Protein AF-A0A0R3N1S3-F1 (afdb_monomer)

Structure (mmCIF, N/CA/C/O backbone):
data_AF-A0A0R3N1S3-F1
#
_entry.id   AF-A0A0R3N1S3-F1
#
loop_
_atom_site.group_PDB
_atom_site.id
_atom_site.type_symbol
_atom_site.label_atom_id
_atom_site.label_alt_id
_atom_site.label_comp_id
_atom_site.label_asym_id
_atom_site.label_entity_id
_atom_site.label_seq_id
_atom_site.pdbx_PDB_ins_code
_atom_site.Cartn_x
_atom_site.Cartn_y
_atom_site.Cartn_z
_atom_site.occupancy
_atom_site.B_iso_or_equiv
_atom_site.auth_seq_id
_atom_site.auth_comp_id
_atom_site.auth_asym_id
_atom_site.auth_atom_id
_atom_site.pdbx_PDB_model_num
ATOM 1 N N . MET A 1 1 ? -26.480 28.825 21.831 1.00 34.62 1 MET A N 1
ATOM 2 C CA . MET A 1 1 ? -26.946 27.493 21.386 1.00 34.62 1 MET A CA 1
ATOM 3 C C . MET A 1 1 ? -25.732 26.609 21.147 1.00 34.62 1 MET A C 1
ATOM 5 O O . MET A 1 1 ? -24.982 26.859 20.214 1.00 34.62 1 MET A O 1
ATOM 9 N N . ARG A 1 2 ? -25.480 25.655 22.053 1.00 36.28 2 ARG A N 1
ATOM 10 C CA . ARG A 1 2 ? -24.419 24.646 21.921 1.00 36.28 2 ARG A CA 1
ATOM 11 C C . ARG A 1 2 ? -24.893 23.593 20.923 1.00 36.28 2 ARG A C 1
ATOM 13 O O . ARG A 1 2 ? -25.897 22.937 21.180 1.00 36.28 2 ARG A O 1
ATOM 20 N N . TRP A 1 3 ? -24.193 23.452 19.804 1.00 34.56 3 TRP A N 1
ATOM 21 C CA . TRP A 1 3 ? -24.446 22.382 18.847 1.00 34.56 3 TRP A CA 1
ATOM 22 C C . TRP A 1 3 ? -24.055 21.038 19.469 1.00 34.56 3 TRP A C 1
ATOM 24 O O . TRP A 1 3 ? -22.882 20.744 19.692 1.00 34.56 3 TRP A O 1
ATOM 34 N N . LEU A 1 4 ? -25.073 20.245 19.793 1.00 45.31 4 LEU A N 1
ATOM 35 C CA . LEU A 1 4 ? -24.976 18.821 20.071 1.00 45.31 4 LEU A CA 1
ATOM 36 C C . LEU A 1 4 ? -24.733 18.082 18.752 1.00 45.31 4 LEU A C 1
ATOM 38 O O . LEU A 1 4 ? -25.682 17.785 18.042 1.00 45.31 4 LEU A O 1
ATOM 42 N N . THR A 1 5 ? -23.480 17.745 18.460 1.00 38.28 5 THR A N 1
ATOM 43 C CA . THR A 1 5 ? -23.128 16.588 17.619 1.00 38.28 5 THR A CA 1
ATOM 44 C C . THR A 1 5 ? -21.726 16.126 17.997 1.00 38.28 5 THR A C 1
ATOM 46 O O . THR A 1 5 ? -20.759 16.307 17.264 1.00 38.28 5 THR A O 1
ATOM 49 N N . SER A 1 6 ? -21.615 15.496 19.168 1.00 44.16 6 SER A N 1
ATOM 50 C CA . SER A 1 6 ? -20.642 14.414 19.323 1.00 44.16 6 SER A CA 1
ATOM 51 C C . SER A 1 6 ? -21.151 13.266 18.450 1.00 44.16 6 SER A C 1
ATOM 53 O O . SER A 1 6 ? -21.938 12.427 18.889 1.00 44.16 6 SER A O 1
ATOM 55 N N . LEU A 1 7 ? -20.819 13.313 17.157 1.00 52.41 7 LEU A N 1
ATOM 56 C CA . LEU A 1 7 ? -20.964 12.163 16.274 1.00 52.41 7 LEU A CA 1
ATOM 57 C C . LEU A 1 7 ? -20.138 11.048 16.912 1.00 52.41 7 LEU A C 1
ATOM 59 O O . LEU A 1 7 ? -18.943 11.227 17.150 1.00 52.41 7 LEU A O 1
ATOM 63 N N . ARG A 1 8 ? -20.776 9.923 17.251 1.00 59.50 8 ARG A N 1
ATOM 64 C CA . ARG A 1 8 ? -20.061 8.752 17.764 1.00 59.50 8 ARG A CA 1
ATOM 65 C C . ARG A 1 8 ? -18.942 8.422 16.774 1.00 59.50 8 ARG A C 1
ATOM 67 O O . ARG A 1 8 ? -19.231 8.048 15.641 1.00 59.50 8 ARG A O 1
ATOM 74 N N . ARG A 1 9 ? -17.683 8.584 17.198 1.00 75.81 9 ARG A N 1
ATOM 75 C CA . ARG A 1 9 ? -16.515 8.122 16.437 1.00 75.81 9 ARG A CA 1
ATOM 76 C C . ARG A 1 9 ? -16.730 6.654 16.075 1.00 75.81 9 ARG A C 1
ATOM 78 O O . ARG A 1 9 ? -17.187 5.881 16.925 1.00 75.81 9 ARG A O 1
ATOM 85 N N . THR A 1 10 ? -16.417 6.278 14.835 1.00 87.50 10 THR A N 1
ATOM 86 C CA . THR A 1 10 ? -16.509 4.876 14.409 1.00 87.50 10 THR A CA 1
ATOM 87 C C . THR A 1 10 ? -15.586 3.998 15.249 1.00 87.50 10 THR A C 1
ATOM 89 O O . THR A 1 10 ? -14.714 4.485 15.982 1.00 87.50 10 THR A O 1
ATOM 92 N N . ARG A 1 11 ? -15.797 2.679 15.195 1.00 90.12 11 ARG A N 1
ATOM 93 C CA . ARG A 1 11 ? -14.910 1.732 15.875 1.00 90.12 11 ARG A CA 1
ATOM 94 C C . ARG A 1 11 ? -13.481 1.908 15.368 1.00 90.12 11 ARG A C 1
ATOM 96 O O . ARG A 1 11 ? -12.602 2.147 16.195 1.00 90.12 11 ARG A O 1
ATOM 103 N N . LEU A 1 12 ? -13.291 1.935 14.046 1.00 94.38 12 LEU A N 1
ATOM 104 C CA . LEU A 1 12 ? -11.982 2.164 13.440 1.00 94.38 12 LEU A CA 1
ATOM 105 C C . LEU A 1 12 ? -11.347 3.482 13.904 1.00 94.38 12 LEU A C 1
ATOM 107 O O . LEU A 1 12 ? -10.198 3.482 14.333 1.00 94.38 12 LEU A O 1
ATOM 111 N N . ALA A 1 13 ? -12.105 4.585 13.935 1.00 93.19 13 ALA A N 1
ATOM 112 C CA . ALA A 1 13 ? -11.579 5.877 14.378 1.00 93.19 13 ALA A CA 1
ATOM 113 C C . ALA A 1 13 ? -11.016 5.842 15.804 1.00 93.19 13 ALA A C 1
ATOM 115 O O . ALA A 1 13 ? -10.044 6.537 16.074 1.00 93.19 13 ALA A O 1
ATOM 116 N N . ARG A 1 14 ? -11.613 5.064 16.716 1.00 93.06 14 ARG A N 1
ATOM 117 C CA . ARG A 1 14 ? -11.097 4.895 18.085 1.00 93.06 14 ARG A CA 1
ATOM 118 C C . ARG A 1 14 ? -9.877 3.983 18.140 1.00 93.06 14 ARG A C 1
ATOM 120 O O . ARG A 1 14 ? -8.986 4.223 18.939 1.00 93.06 14 ARG A O 1
ATOM 127 N N . ARG A 1 15 ? -9.817 2.946 17.302 1.00 93.44 15 ARG A N 1
ATOM 128 C CA . ARG A 1 15 ? -8.643 2.059 17.237 1.00 93.44 15 ARG A CA 1
ATOM 129 C C . ARG A 1 15 ? -7.424 2.779 16.674 1.00 93.44 15 ARG A C 1
ATOM 131 O O . ARG A 1 15 ? -6.319 2.547 17.154 1.00 93.44 15 ARG A O 1
ATOM 138 N N . LEU A 1 16 ? -7.640 3.714 15.750 1.00 95.31 16 LEU A N 1
ATOM 139 C CA . LEU A 1 16 ? -6.578 4.571 15.236 1.00 95.31 16 LEU A CA 1
ATOM 140 C C . LEU A 1 16 ? -5.951 5.495 16.292 1.00 95.31 16 LEU A C 1
ATOM 142 O O . LEU A 1 16 ? -4.811 5.896 16.102 1.00 95.31 16 LEU A O 1
ATOM 146 N N . ASP A 1 17 ? -6.613 5.768 17.425 1.00 93.19 17 ASP A N 1
ATOM 147 C CA . ASP A 1 17 ? -5.999 6.545 18.519 1.00 93.19 17 ASP A CA 1
ATOM 148 C C . ASP A 1 17 ? -4.785 5.830 19.142 1.00 93.19 17 ASP A C 1
ATOM 150 O O . ASP A 1 17 ? -3.885 6.483 19.664 1.00 93.19 17 ASP A O 1
ATOM 154 N N . SER A 1 18 ? -4.765 4.494 19.102 1.00 94.19 18 SER A N 1
ATOM 155 C CA . SER A 1 18 ? -3.686 3.657 19.643 1.00 94.19 18 SER A CA 1
ATOM 156 C C . SER A 1 18 ? -2.909 2.905 18.561 1.00 94.19 18 SER A C 1
ATOM 158 O O . SER A 1 18 ? -2.124 2.017 18.887 1.00 94.19 18 SER A O 1
ATOM 160 N N . TYR A 1 19 ? -3.171 3.186 17.285 1.00 97.38 19 TYR A N 1
ATOM 161 C CA . TYR A 1 19 ? -2.534 2.474 16.183 1.00 97.38 19 TYR A CA 1
ATOM 162 C C . TYR A 1 19 ? -1.075 2.922 16.052 1.00 97.38 19 TYR A C 1
ATOM 164 O O . TYR A 1 19 ? -0.811 4.128 16.089 1.00 97.38 19 TYR A O 1
ATOM 172 N N . PRO A 1 20 ? -0.108 1.996 15.932 1.00 97.44 20 PRO A N 1
ATOM 173 C CA . PRO A 1 20 ? 1.294 2.371 15.908 1.00 97.44 20 PRO A CA 1
ATOM 174 C C . PRO A 1 20 ? 1.632 3.037 14.566 1.00 97.44 20 PRO A C 1
ATOM 176 O O . PRO A 1 20 ? 1.349 2.465 13.505 1.00 97.44 20 PRO A O 1
ATOM 179 N N . PRO A 1 21 ? 2.267 4.219 14.575 1.00 97.31 21 PRO A N 1
ATOM 180 C CA . PRO A 1 21 ? 2.629 4.895 13.341 1.00 97.31 21 PRO A CA 1
ATOM 181 C C . PRO A 1 21 ? 3.690 4.110 12.561 1.00 97.31 21 PRO A C 1
ATOM 183 O O . PRO A 1 21 ? 4.579 3.492 13.149 1.00 97.31 21 PRO A O 1
ATOM 186 N N . TYR A 1 22 ? 3.606 4.144 11.234 1.00 96.69 22 TYR A N 1
ATOM 187 C CA . TYR A 1 22 ? 4.670 3.706 10.339 1.00 96.69 22 TYR A CA 1
ATOM 188 C C . TYR A 1 22 ? 5.649 4.867 10.147 1.00 96.69 22 TYR A C 1
ATOM 190 O O . TYR A 1 22 ? 5.328 5.845 9.472 1.00 96.69 22 TYR A O 1
ATOM 198 N N . ARG A 1 23 ? 6.844 4.763 10.735 1.00 94.69 23 ARG A N 1
ATOM 199 C CA . ARG A 1 23 ? 7.846 5.838 10.757 1.00 94.69 23 ARG A CA 1
ATOM 200 C C . ARG A 1 23 ? 9.019 5.500 9.849 1.00 94.69 23 ARG A C 1
ATOM 202 O O . ARG A 1 23 ? 10.025 4.967 10.307 1.00 94.69 23 ARG A O 1
ATOM 209 N N . ALA A 1 24 ? 8.882 5.814 8.562 1.00 93.44 24 ALA A N 1
ATOM 210 C CA . ALA A 1 24 ? 10.019 5.744 7.650 1.00 93.44 24 ALA A CA 1
ATOM 211 C C . ALA A 1 24 ? 11.148 6.672 8.151 1.00 93.44 24 ALA A C 1
AT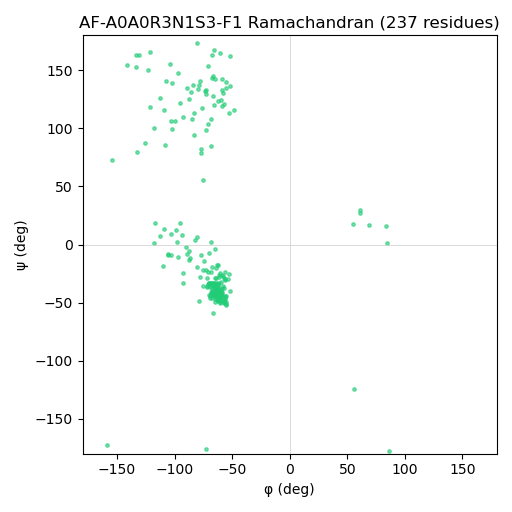OM 213 O O . ALA A 1 24 ? 10.845 7.758 8.654 1.00 93.44 24 ALA A O 1
ATOM 214 N N . PRO A 1 25 ? 12.429 6.283 8.024 1.00 94.94 25 PRO A N 1
ATOM 215 C CA . PRO A 1 25 ? 13.548 7.085 8.518 1.00 94.94 25 PRO A CA 1
ATOM 216 C C . PRO A 1 25 ? 13.644 8.461 7.845 1.00 94.94 25 PRO A C 1
ATOM 218 O O . PRO A 1 25 ? 14.106 9.410 8.476 1.00 94.94 25 PRO A O 1
ATOM 221 N N . PHE A 1 26 ? 13.174 8.583 6.600 1.00 93.69 26 PHE A N 1
ATOM 222 C CA . PHE A 1 26 ? 13.148 9.833 5.846 1.00 93.69 26 PHE A CA 1
ATOM 223 C C . PHE A 1 26 ? 11.723 10.121 5.337 1.00 93.69 26 PHE A C 1
ATOM 225 O O . PHE A 1 26 ? 11.382 9.714 4.227 1.00 93.69 26 PHE A O 1
ATOM 232 N N . PRO A 1 27 ? 10.869 10.791 6.137 1.00 86.94 27 PRO A N 1
ATOM 233 C CA . PRO A 1 27 ? 9.469 11.072 5.795 1.00 86.94 27 PRO A CA 1
ATOM 234 C C . PRO A 1 27 ? 9.284 12.308 4.895 1.00 86.94 27 PRO A C 1
ATOM 236 O O . PRO A 1 27 ? 8.152 12.720 4.643 1.00 86.94 27 PRO A O 1
ATOM 239 N N . ASP A 1 28 ? 10.380 12.933 4.459 1.00 80.25 28 ASP A N 1
ATOM 240 C CA . ASP A 1 28 ? 10.350 14.115 3.603 1.00 80.25 28 ASP A CA 1
ATOM 241 C C . ASP A 1 28 ? 9.775 13.805 2.212 1.00 80.25 28 ASP A C 1
ATOM 243 O O . ASP A 1 28 ? 9.645 12.655 1.791 1.00 80.25 28 ASP A O 1
ATOM 247 N N . ASP A 1 29 ? 9.471 14.872 1.473 1.00 84.25 29 ASP A N 1
ATOM 248 C CA . ASP A 1 29 ? 9.085 14.809 0.066 1.00 84.25 29 ASP A CA 1
ATOM 249 C C . ASP A 1 29 ? 10.054 13.925 -0.740 1.00 84.25 29 ASP A C 1
ATOM 251 O O . ASP A 1 29 ? 11.238 14.243 -0.883 1.00 84.25 29 ASP A O 1
ATOM 255 N N . HIS A 1 30 ? 9.534 12.818 -1.272 1.00 83.50 30 HIS A N 1
ATOM 256 C CA . HIS A 1 30 ? 10.300 11.785 -1.967 1.00 83.50 30 HIS A CA 1
ATOM 257 C C . HIS A 1 30 ? 11.114 12.324 -3.149 1.00 83.50 30 HIS A C 1
ATOM 259 O O . HIS A 1 30 ? 12.210 11.830 -3.421 1.00 83.50 30 HIS A O 1
ATOM 265 N N . PHE A 1 31 ? 10.645 13.389 -3.805 1.00 84.19 31 PHE A N 1
ATOM 266 C CA . PHE A 1 31 ? 11.401 14.030 -4.876 1.00 84.19 31 PHE A CA 1
ATOM 267 C C . PHE A 1 31 ? 12.705 14.672 -4.387 1.00 84.19 31 PHE A C 1
ATOM 269 O O . PHE A 1 31 ? 13.685 14.736 -5.135 1.00 84.19 31 PHE A O 1
ATOM 276 N N . LYS A 1 32 ? 12.738 15.108 -3.124 1.00 86.38 32 LYS A N 1
ATOM 277 C CA . LYS A 1 32 ? 13.894 15.746 -2.483 1.00 86.38 32 LYS A CA 1
ATOM 278 C C . LYS A 1 32 ? 14.862 14.751 -1.843 1.00 86.38 32 LYS A C 1
ATOM 280 O O . LYS A 1 32 ? 15.976 15.143 -1.505 1.00 86.38 32 LYS A O 1
ATOM 285 N N . LEU A 1 33 ? 14.467 13.488 -1.687 1.00 90.38 33 LEU A N 1
ATOM 286 C CA . LEU A 1 33 ? 15.330 12.460 -1.111 1.00 90.38 33 LEU A CA 1
ATOM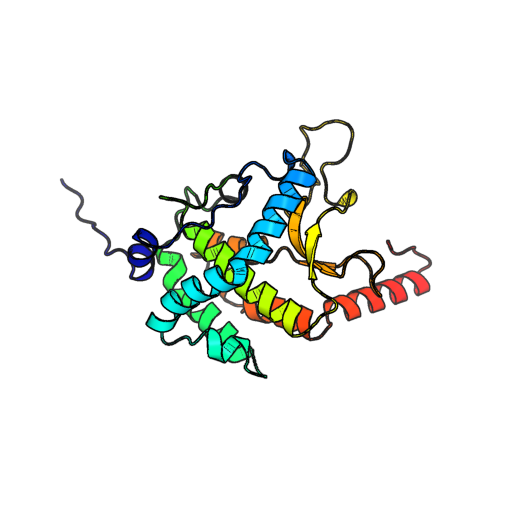 287 C C . LEU A 1 33 ? 16.515 12.158 -2.033 1.00 90.38 33 LEU A C 1
ATOM 289 O O . LEU A 1 33 ? 16.379 12.101 -3.260 1.00 90.38 33 LEU A O 1
ATOM 293 N N . SER A 1 34 ? 17.684 11.902 -1.449 1.00 93.31 34 SER A N 1
ATOM 294 C CA . SER A 1 34 ? 18.753 11.209 -2.168 1.00 93.31 34 SER A CA 1
ATOM 295 C C . SER A 1 34 ? 18.346 9.755 -2.450 1.00 93.31 34 SER A C 1
ATOM 297 O O . SER A 1 34 ? 17.421 9.221 -1.831 1.00 93.31 34 SER A O 1
ATOM 299 N N . VAL A 1 35 ? 19.030 9.090 -3.385 1.00 94.38 35 VAL A N 1
ATOM 300 C CA . VAL A 1 35 ? 18.775 7.664 -3.661 1.00 94.38 35 VAL A CA 1
ATOM 301 C C . VAL A 1 35 ? 19.082 6.815 -2.424 1.00 94.38 35 VAL A C 1
ATOM 303 O O . VAL A 1 35 ? 18.356 5.875 -2.129 1.00 94.38 35 VAL A O 1
ATOM 306 N N . GLU A 1 36 ? 20.094 7.186 -1.642 1.00 96.81 36 GLU A N 1
ATOM 307 C CA . GLU A 1 36 ? 20.467 6.509 -0.397 1.00 96.81 36 GLU A CA 1
ATOM 308 C C . GLU A 1 36 ? 19.389 6.660 0.685 1.00 96.81 36 GLU A C 1
ATOM 310 O O . GLU A 1 36 ? 19.084 5.702 1.391 1.00 96.81 36 GLU A O 1
ATOM 315 N N . GLN A 1 37 ? 18.772 7.841 0.801 1.00 96.62 37 GLN A N 1
ATOM 316 C CA . GLN A 1 37 ? 17.656 8.058 1.728 1.00 96.62 37 GLN A CA 1
ATOM 317 C C . GLN A 1 37 ? 16.411 7.271 1.305 1.00 96.62 37 GLN A C 1
ATOM 319 O O . GLN A 1 37 ? 15.756 6.647 2.140 1.00 96.62 37 GLN A O 1
ATOM 324 N N . ALA A 1 38 ? 16.109 7.251 0.004 1.00 96.12 38 ALA A N 1
ATOM 325 C CA . ALA A 1 38 ? 15.045 6.418 -0.545 1.00 96.12 38 ALA A CA 1
ATOM 326 C C . ALA A 1 38 ? 15.310 4.925 -0.281 1.00 96.12 38 ALA A C 1
ATOM 328 O O . ALA A 1 38 ? 14.413 4.201 0.152 1.00 96.12 38 ALA A O 1
ATOM 329 N N . GLN A 1 39 ? 16.557 4.473 -0.449 1.00 97.88 39 GLN A N 1
ATOM 330 C CA . GLN A 1 39 ? 16.955 3.095 -0.162 1.00 97.88 39 GLN A CA 1
ATOM 331 C C . GLN A 1 39 ? 16.793 2.765 1.321 1.00 97.88 39 GLN A C 1
ATOM 333 O O . GLN A 1 39 ? 16.233 1.725 1.646 1.00 97.88 39 GLN A O 1
ATOM 338 N N . ALA A 1 40 ? 17.167 3.669 2.226 1.00 98.12 40 ALA A N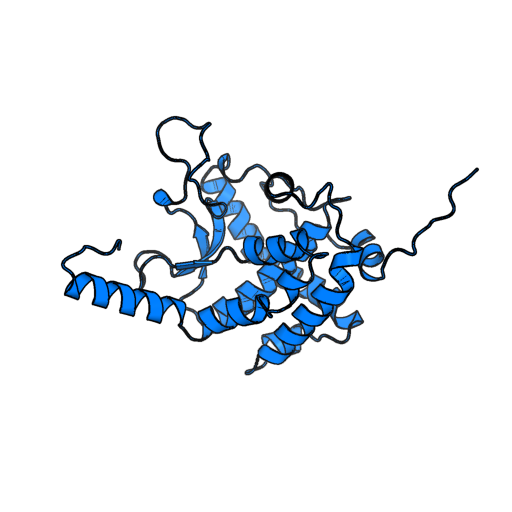 1
ATOM 339 C CA . ALA A 1 40 ? 16.943 3.476 3.656 1.00 98.12 40 ALA A CA 1
ATOM 340 C C . ALA A 1 40 ? 15.446 3.366 4.017 1.00 98.12 40 ALA A C 1
ATOM 342 O O . ALA A 1 40 ? 15.085 2.607 4.918 1.00 98.12 40 ALA A O 1
ATOM 343 N N . ASN A 1 41 ? 14.559 4.072 3.306 1.00 97.31 41 ASN A N 1
ATOM 344 C CA . ASN A 1 41 ? 13.110 3.902 3.457 1.00 97.31 41 ASN A CA 1
ATOM 345 C C . ASN A 1 41 ? 12.627 2.524 2.971 1.00 97.31 41 ASN A C 1
ATOM 347 O O . ASN A 1 41 ? 11.771 1.918 3.622 1.00 97.31 41 ASN A O 1
ATOM 351 N N . LEU A 1 42 ? 13.166 2.017 1.856 1.00 98.00 42 LEU A N 1
ATOM 352 C CA . LEU A 1 42 ? 12.885 0.659 1.378 1.00 98.00 42 LEU A CA 1
ATOM 353 C C . LEU A 1 42 ? 13.417 -0.399 2.353 1.00 98.00 42 LEU A C 1
ATOM 355 O O . LEU A 1 42 ? 12.681 -1.312 2.718 1.00 98.00 42 LEU A O 1
ATOM 359 N N . ASP A 1 43 ? 14.653 -0.264 2.827 1.00 98.56 43 ASP A N 1
ATOM 360 C CA . ASP A 1 43 ? 15.256 -1.184 3.795 1.00 98.56 43 ASP A CA 1
ATOM 361 C C . ASP A 1 43 ? 14.439 -1.226 5.091 1.00 98.56 43 ASP A C 1
ATOM 363 O O . ASP A 1 43 ? 14.191 -2.299 5.647 1.00 98.56 43 ASP A O 1
ATOM 367 N N . TYR A 1 44 ? 13.945 -0.068 5.538 1.00 98.31 44 TYR A N 1
ATOM 368 C CA . TYR A 1 44 ? 13.029 0.019 6.668 1.00 98.31 44 TYR A CA 1
ATOM 369 C C . TYR A 1 44 ? 11.728 -0.755 6.413 1.00 98.31 44 TYR A C 1
ATOM 371 O O . TYR A 1 44 ? 11.331 -1.550 7.267 1.00 98.31 44 TYR A O 1
ATOM 379 N N . LEU A 1 45 ? 11.091 -0.581 5.247 1.00 98.12 45 LEU A N 1
ATOM 380 C CA . LEU A 1 45 ? 9.903 -1.355 4.859 1.00 98.12 45 LEU A CA 1
ATOM 381 C C . LEU A 1 45 ? 10.199 -2.851 4.934 1.00 98.12 45 LEU A C 1
ATOM 383 O O . LEU A 1 45 ? 9.480 -3.599 5.596 1.00 9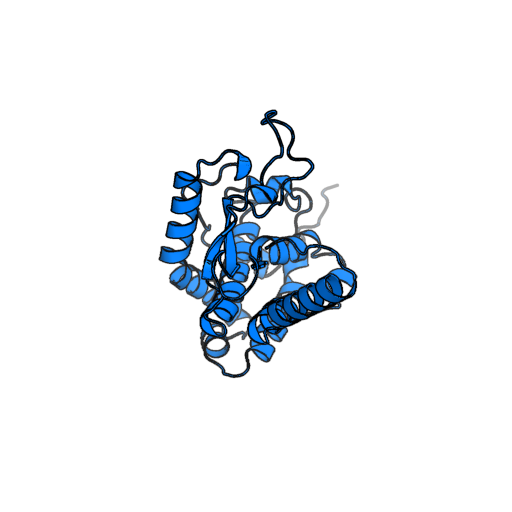8.12 45 LEU A O 1
ATOM 387 N N . LEU A 1 46 ? 11.282 -3.284 4.290 1.00 98.56 46 LEU A N 1
ATOM 388 C CA . LEU A 1 46 ? 11.659 -4.688 4.216 1.00 98.56 46 LEU A CA 1
ATOM 389 C C . LEU A 1 46 ? 11.915 -5.284 5.603 1.00 98.56 46 LEU A C 1
ATOM 391 O O . LEU A 1 46 ? 11.481 -6.408 5.851 1.00 98.56 46 LEU A O 1
ATOM 395 N N . ALA A 1 47 ? 12.566 -4.543 6.499 1.00 98.50 47 ALA A N 1
ATOM 396 C CA . ALA A 1 47 ? 12.856 -4.993 7.855 1.00 98.50 47 ALA A CA 1
ATOM 397 C C . ALA A 1 47 ? 11.600 -5.093 8.741 1.00 98.50 47 ALA A C 1
ATOM 399 O O . ALA A 1 47 ? 11.524 -5.988 9.580 1.00 98.50 47 ALA A O 1
ATOM 400 N N . HIS A 1 48 ? 10.607 -4.218 8.542 1.00 98.25 48 HIS A N 1
ATOM 401 C CA . HIS A 1 48 ? 9.453 -4.108 9.445 1.00 98.25 48 HIS A CA 1
ATOM 402 C C . HIS A 1 48 ? 8.155 -4.692 8.879 1.00 98.25 48 HIS A C 1
ATOM 404 O O . HIS A 1 48 ? 7.186 -4.832 9.621 1.00 98.25 48 HIS A O 1
ATOM 410 N N . ARG A 1 49 ? 8.092 -5.076 7.596 1.00 97.50 49 ARG A N 1
ATOM 411 C CA . ARG A 1 49 ? 6.844 -5.542 6.958 1.00 97.50 49 ARG A CA 1
ATOM 412 C C . ARG A 1 49 ? 6.120 -6.647 7.729 1.00 97.50 49 ARG A C 1
ATOM 414 O O . ARG A 1 49 ? 4.905 -6.589 7.859 1.00 97.50 49 ARG A O 1
ATOM 421 N N . ALA A 1 50 ? 6.846 -7.607 8.304 1.00 98.00 50 ALA A N 1
ATOM 422 C CA . ALA A 1 50 ? 6.245 -8.684 9.092 1.00 98.00 50 ALA A CA 1
ATOM 423 C C . ALA A 1 50 ? 5.578 -8.169 10.382 1.00 98.00 50 ALA A C 1
ATOM 425 O O . ALA A 1 50 ? 4.472 -8.591 10.715 1.00 98.00 50 ALA A O 1
ATOM 426 N N . GLU A 1 51 ? 6.217 -7.226 11.080 1.00 98.38 51 GLU A N 1
ATOM 427 C CA . GLU A 1 51 ? 5.642 -6.550 12.248 1.00 98.38 51 GLU A CA 1
ATOM 428 C C . GLU A 1 51 ? 4.401 -5.743 11.849 1.00 98.38 51 GLU A C 1
ATOM 430 O O . GLU A 1 51 ? 3.353 -5.848 12.483 1.00 98.38 51 GLU A O 1
ATOM 435 N N . ARG A 1 52 ? 4.486 -4.986 10.750 1.00 98.44 52 ARG A N 1
ATOM 436 C CA . ARG A 1 52 ? 3.367 -4.184 10.234 1.00 98.44 52 ARG A CA 1
ATOM 437 C C . ARG A 1 52 ? 2.161 -5.039 9.844 1.00 98.44 52 ARG A C 1
ATOM 439 O O . ARG A 1 52 ? 1.026 -4.675 10.144 1.00 98.44 52 ARG A O 1
ATOM 446 N N . LEU A 1 53 ? 2.392 -6.207 9.246 1.00 98.62 53 LEU A N 1
ATOM 447 C CA . LEU A 1 53 ? 1.331 -7.176 8.966 1.00 98.62 53 LEU A CA 1
ATOM 448 C C . LEU A 1 53 ? 0.707 -7.759 10.235 1.00 98.62 53 LEU A C 1
ATOM 450 O O . LEU A 1 53 ? -0.497 -8.005 10.247 1.00 98.62 53 LEU A O 1
ATOM 454 N N . ALA A 1 54 ? 1.486 -7.961 11.302 1.00 98.31 54 ALA A N 1
ATOM 455 C CA . ALA A 1 54 ? 0.944 -8.391 12.588 1.00 98.31 54 ALA A CA 1
ATOM 456 C C . ALA A 1 54 ? 0.025 -7.315 13.192 1.00 98.31 54 ALA A C 1
ATOM 458 O O . ALA A 1 54 ? -1.095 -7.633 13.586 1.00 98.31 54 ALA A O 1
ATOM 459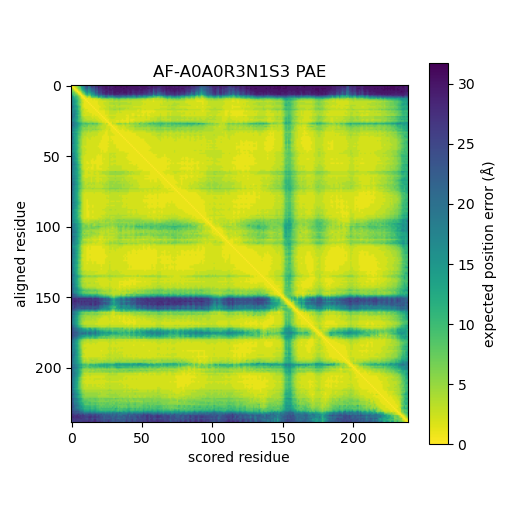 N N . VAL A 1 55 ? 0.443 -6.043 13.159 1.00 98.31 55 VAL A N 1
ATOM 460 C CA . VAL A 1 55 ? -0.382 -4.896 13.585 1.00 98.31 55 VAL A CA 1
ATOM 461 C C . VAL A 1 55 ? -1.702 -4.839 12.808 1.00 98.31 55 VAL A C 1
ATOM 463 O O . VAL A 1 55 ? -2.774 -4.722 13.406 1.00 98.31 55 VAL A O 1
ATOM 466 N N . LEU A 1 56 ? -1.648 -4.946 11.476 1.00 98.69 56 LEU A N 1
ATOM 467 C CA . LEU A 1 56 ? -2.857 -4.967 10.650 1.00 98.69 56 LEU A CA 1
ATOM 468 C C . LEU A 1 56 ? -3.729 -6.191 10.959 1.00 98.69 56 LEU A C 1
ATOM 470 O O . LEU A 1 56 ? -4.951 -6.077 11.025 1.00 98.69 56 LEU A O 1
ATOM 474 N N . GLY A 1 57 ? -3.111 -7.353 11.175 1.00 98.38 57 GLY A N 1
ATOM 475 C CA . GLY A 1 57 ? -3.803 -8.586 11.537 1.00 98.38 57 GLY A CA 1
ATOM 476 C C . GLY A 1 57 ? -4.585 -8.461 12.844 1.00 98.38 57 GLY A C 1
ATOM 477 O O . GLY A 1 57 ? -5.739 -8.878 12.898 1.00 98.38 57 GLY A O 1
ATOM 478 N N . GLU A 1 58 ? -4.010 -7.830 13.870 1.00 97.69 58 GLU A N 1
ATOM 479 C CA . GLU A 1 58 ? -4.703 -7.555 15.136 1.00 97.69 58 GLU A CA 1
ATOM 480 C C . GLU A 1 58 ? -5.920 -6.642 14.941 1.00 97.69 58 GLU A C 1
ATOM 482 O O . GLU A 1 58 ? -6.984 -6.895 15.510 1.00 97.69 58 GLU A O 1
ATOM 487 N N . LEU A 1 59 ? -5.790 -5.606 14.105 1.00 97.44 59 LEU A N 1
ATOM 488 C CA . LEU A 1 59 ? -6.901 -4.713 13.775 1.00 97.44 59 LEU A CA 1
ATOM 489 C C . LEU A 1 59 ? -8.021 -5.444 13.018 1.00 97.44 59 LEU A C 1
ATOM 491 O O . LEU A 1 59 ? -9.196 -5.215 13.292 1.00 97.44 59 LEU A O 1
ATOM 495 N N . LEU A 1 60 ? -7.669 -6.302 12.060 1.00 97.75 60 LEU A N 1
ATOM 496 C CA . LEU A 1 60 ? -8.619 -7.006 11.194 1.00 97.75 60 LEU A CA 1
ATOM 497 C C . LEU A 1 60 ? -9.294 -8.206 11.880 1.00 97.75 60 LEU A C 1
ATOM 499 O O . LEU A 1 60 ? -10.448 -8.518 11.576 1.00 97.75 60 LEU A O 1
ATOM 503 N N . ALA A 1 61 ? -8.633 -8.838 12.853 1.00 96.81 61 ALA A N 1
ATOM 504 C CA . ALA A 1 61 ? -9.204 -9.940 13.630 1.00 96.81 61 ALA A CA 1
ATOM 505 C C . ALA A 1 61 ? -10.480 -9.525 14.385 1.00 96.81 61 ALA A C 1
ATOM 507 O O . ALA A 1 61 ? -11.417 -10.310 14.521 1.00 96.81 61 ALA A O 1
ATOM 508 N N . GLU A 1 62 ? -10.560 -8.263 14.813 1.00 92.31 62 GLU A N 1
ATOM 509 C CA . GLU A 1 62 ? -11.745 -7.666 15.441 1.00 92.31 62 GLU A CA 1
ATOM 510 C C . GLU A 1 62 ? -12.988 -7.615 14.537 1.00 92.31 62 GLU A C 1
ATOM 512 O O . GLU A 1 62 ? -14.108 -7.450 15.037 1.00 92.31 62 GLU A O 1
ATOM 517 N N . GLU A 1 63 ? -12.773 -7.759 13.232 1.00 94.25 63 GLU A N 1
ATOM 518 C CA . GLU A 1 63 ? -13.777 -7.780 12.169 1.00 94.25 63 GLU A CA 1
ATOM 519 C C . GLU A 1 63 ? -13.931 -9.190 11.569 1.00 94.25 63 GLU A C 1
ATOM 521 O O . GLU A 1 63 ? -14.573 -9.371 10.537 1.00 94.25 63 GLU A O 1
ATOM 526 N N . ASN A 1 64 ? -13.383 -10.209 12.246 1.00 96.56 64 ASN A N 1
ATOM 527 C CA . ASN A 1 64 ? -13.355 -11.613 11.823 1.00 96.56 64 ASN A CA 1
ATOM 528 C C . ASN A 1 64 ? -12.610 -11.850 10.499 1.00 96.56 64 ASN A C 1
ATOM 530 O O . ASN A 1 64 ? -12.925 -12.785 9.762 1.00 96.56 64 ASN A O 1
ATOM 534 N N . ILE A 1 65 ? -11.616 -11.013 10.196 1.00 98.19 65 ILE A N 1
ATOM 535 C CA . ILE A 1 65 ? -10.747 -11.176 9.031 1.00 98.19 65 ILE A CA 1
ATOM 536 C C . ILE A 1 65 ? -9.408 -11.743 9.512 1.00 98.19 65 ILE A C 1
ATOM 538 O O . ILE A 1 65 ? -8.599 -11.039 10.113 1.00 98.19 65 ILE A O 1
ATOM 542 N N . ASP A 1 66 ? -9.171 -13.028 9.242 1.00 97.44 66 ASP A N 1
ATOM 543 C CA . ASP A 1 66 ? -7.905 -13.693 9.563 1.00 97.44 66 ASP A CA 1
ATOM 544 C C . ASP A 1 66 ? -6.865 -13.429 8.463 1.00 97.44 66 ASP A C 1
ATOM 546 O O . ASP A 1 66 ? -6.791 -14.127 7.445 1.00 97.44 66 ASP A O 1
ATOM 550 N N . LEU A 1 67 ? -6.050 -12.394 8.683 1.00 97.25 67 LEU A N 1
ATOM 551 C CA . LEU A 1 67 ? -4.984 -12.002 7.762 1.00 97.25 67 LEU A CA 1
ATOM 552 C C . LEU A 1 67 ? -3.942 -13.115 7.582 1.00 97.25 67 LEU A C 1
ATOM 554 O O . LEU A 1 67 ? -3.464 -13.328 6.467 1.00 97.25 67 LEU A O 1
ATOM 558 N N . ARG A 1 68 ? -3.593 -13.846 8.649 1.00 95.38 68 ARG A N 1
ATOM 559 C CA . ARG A 1 68 ? -2.551 -14.880 8.587 1.00 95.38 68 ARG A CA 1
ATOM 560 C C . ARG A 1 68 ? -3.012 -16.066 7.750 1.00 95.38 68 ARG A C 1
ATOM 562 O O . ARG A 1 68 ? -2.240 -16.540 6.920 1.00 95.38 68 ARG A O 1
ATOM 569 N N . ALA A 1 69 ? -4.249 -16.520 7.949 1.00 95.25 69 ALA A N 1
ATOM 570 C CA . ALA A 1 69 ? -4.835 -17.583 7.139 1.00 95.25 69 ALA A CA 1
ATOM 571 C C . ALA A 1 69 ? -4.971 -17.154 5.670 1.00 95.25 69 ALA A C 1
ATOM 573 O O . ALA A 1 69 ? -4.584 -17.902 4.775 1.00 95.25 69 ALA A O 1
ATOM 574 N N . GLY A 1 70 ? -5.445 -15.930 5.416 1.00 95.06 70 GLY A N 1
ATOM 575 C CA . GLY A 1 70 ? -5.612 -15.421 4.054 1.00 95.06 70 GLY A CA 1
ATOM 576 C C . GLY A 1 70 ? -4.295 -15.236 3.287 1.00 95.06 70 GLY A C 1
ATOM 577 O O . GLY A 1 70 ? -4.256 -15.464 2.081 1.00 95.06 70 GLY A O 1
ATOM 578 N N . LEU A 1 71 ? -3.198 -14.882 3.969 1.00 94.25 71 LEU A N 1
ATOM 579 C CA . LEU A 1 71 ? -1.878 -14.747 3.339 1.00 94.25 71 LEU A CA 1
ATOM 580 C C . LEU A 1 71 ? -1.336 -16.071 2.787 1.00 94.25 71 LEU A C 1
ATOM 582 O O . LEU A 1 71 ? -0.701 -16.062 1.730 1.00 94.25 71 LEU A O 1
ATOM 586 N N . VAL A 1 72 ? -1.583 -17.186 3.482 1.00 94.88 72 VAL A N 1
ATOM 587 C CA . VAL A 1 72 ? -1.056 -18.517 3.122 1.00 94.88 72 VAL A CA 1
ATOM 588 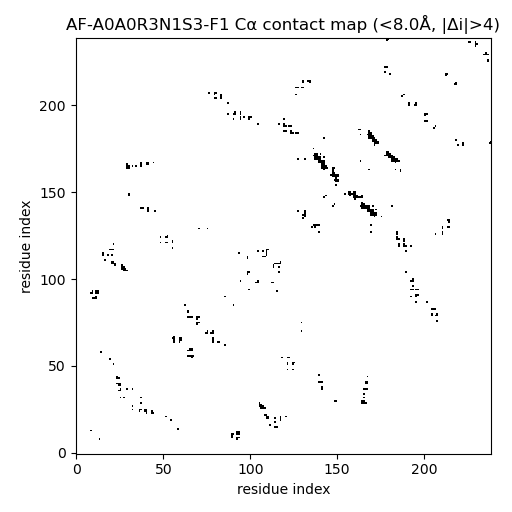C C . VAL A 1 72 ? -2.039 -19.377 2.329 1.00 94.88 72 VAL A C 1
ATOM 590 O O . VAL A 1 72 ? -1.646 -20.423 1.826 1.00 94.88 72 VAL A O 1
ATOM 593 N N . ALA A 1 73 ? -3.304 -18.965 2.227 1.00 96.06 73 ALA A N 1
ATOM 594 C CA . ALA A 1 73 ? -4.309 -19.676 1.448 1.00 96.06 73 ALA A CA 1
ATOM 595 C C . ALA A 1 73 ? -3.969 -19.666 -0.051 1.00 96.06 73 ALA A C 1
ATOM 597 O O . ALA A 1 73 ? -3.517 -18.649 -0.587 1.00 96.06 73 ALA A O 1
ATOM 598 N N . ASP A 1 74 ? -4.249 -20.774 -0.739 1.00 94.88 74 ASP A N 1
ATOM 599 C CA . ASP A 1 74 ? -4.086 -20.860 -2.196 1.00 94.88 74 ASP A CA 1
ATOM 600 C C . ASP A 1 74 ? -4.968 -19.819 -2.904 1.00 94.88 74 ASP A C 1
ATOM 602 O O . ASP A 1 74 ? -4.499 -19.070 -3.764 1.00 94.88 74 ASP A O 1
ATOM 606 N N . ASP A 1 75 ? -6.230 -19.714 -2.475 1.00 96.56 75 ASP A N 1
ATOM 607 C CA . ASP A 1 75 ? -7.160 -18.678 -2.917 1.00 96.56 75 ASP A CA 1
ATOM 608 C C . ASP A 1 75 ? -7.133 -17.470 -1.968 1.00 96.56 75 ASP A C 1
ATOM 610 O O . ASP A 1 75 ? -7.614 -17.518 -0.834 1.00 96.56 75 ASP A O 1
ATOM 614 N N . TYR A 1 76 ? -6.583 -16.360 -2.459 1.00 96.38 76 TYR A N 1
ATOM 615 C CA . TYR A 1 76 ? -6.497 -15.083 -1.748 1.00 96.38 76 TYR A CA 1
ATOM 616 C C . TYR A 1 76 ? -7.725 -14.184 -1.968 1.00 96.38 76 TYR A C 1
ATOM 618 O O . TYR A 1 76 ? -7.859 -13.147 -1.309 1.00 96.38 76 TYR A O 1
ATOM 626 N N . LYS A 1 77 ? -8.644 -14.548 -2.873 1.00 97.94 77 LYS A N 1
ATOM 627 C CA . LYS A 1 77 ? -9.825 -13.737 -3.188 1.00 97.94 77 LYS A CA 1
ATOM 628 C C . LYS A 1 77 ? -10.728 -13.491 -1.970 1.00 97.94 77 LYS A C 1
ATOM 630 O O . LYS A 1 77 ? -11.119 -12.337 -1.788 1.00 97.94 77 LYS A O 1
ATOM 635 N N . PRO A 1 78 ? -11.023 -14.478 -1.095 1.00 98.25 78 PRO A N 1
ATOM 636 C CA . PRO A 1 78 ? -11.850 -14.241 0.088 1.00 98.25 78 PRO A CA 1
ATOM 637 C C . PRO A 1 78 ? -11.265 -13.185 1.033 1.00 98.25 78 PRO A C 1
ATOM 639 O O . PRO A 1 78 ? -12.006 -12.343 1.541 1.00 98.25 78 PRO A O 1
ATOM 642 N N . LEU A 1 79 ? -9.939 -13.181 1.226 1.00 98.44 79 LEU A N 1
ATOM 643 C CA . LEU A 1 79 ? -9.256 -12.161 2.025 1.00 98.44 79 LEU A CA 1
ATOM 644 C C . LEU A 1 79 ? -9.443 -10.770 1.406 1.00 98.44 79 LEU A C 1
ATOM 646 O O . LEU A 1 79 ? -9.794 -9.825 2.111 1.00 98.44 79 LEU A O 1
ATOM 650 N N . LEU A 1 80 ? -9.235 -10.640 0.093 1.00 98.44 80 LEU A N 1
ATOM 651 C CA . LEU A 1 80 ? -9.341 -9.353 -0.598 1.00 98.44 80 LEU A CA 1
ATOM 652 C C . LEU A 1 80 ? -10.782 -8.839 -0.682 1.00 98.44 80 LEU A C 1
ATOM 654 O O . LEU A 1 80 ? -11.001 -7.630 -0.619 1.00 98.44 80 LEU A O 1
ATOM 658 N N . ASP A 1 81 ? -11.773 -9.724 -0.786 1.00 98.44 81 ASP A N 1
ATOM 659 C CA . ASP A 1 81 ? -13.190 -9.354 -0.713 1.00 98.44 81 ASP A CA 1
ATOM 660 C C . ASP A 1 81 ? -13.574 -8.869 0.688 1.00 98.44 81 ASP A C 1
ATOM 662 O O . ASP A 1 81 ? -14.236 -7.835 0.820 1.00 98.44 81 ASP A O 1
ATOM 666 N N . ALA A 1 82 ? -13.118 -9.563 1.735 1.00 98.44 82 ALA A N 1
ATOM 667 C CA . ALA A 1 82 ? -13.356 -9.155 3.114 1.00 98.44 82 ALA A CA 1
ATOM 668 C C . ALA A 1 82 ? -12.679 -7.812 3.430 1.00 98.44 82 ALA A C 1
ATOM 670 O O . ALA A 1 82 ? -13.318 -6.916 3.983 1.00 98.44 82 ALA A O 1
ATOM 671 N N . LEU A 1 83 ? -11.425 -7.631 3.004 1.00 98.44 83 LEU A N 1
ATOM 672 C CA . LEU A 1 83 ? -10.676 -6.384 3.165 1.00 98.44 83 LEU A CA 1
ATOM 673 C C . LEU A 1 83 ? -11.349 -5.212 2.437 1.00 98.44 83 LEU A C 1
ATOM 675 O O . LEU A 1 83 ? -11.491 -4.131 3.008 1.00 98.44 83 LEU A O 1
ATOM 679 N N . HIS A 1 84 ? -11.798 -5.416 1.194 1.00 97.81 84 HIS A N 1
ATOM 680 C CA . HIS A 1 84 ? -12.536 -4.401 0.432 1.00 97.81 84 HIS A CA 1
ATOM 681 C C . HIS A 1 84 ? -13.873 -4.053 1.090 1.00 97.81 84 HIS A C 1
ATOM 683 O O . HIS A 1 84 ? -14.205 -2.874 1.215 1.00 97.81 84 HIS A O 1
ATOM 689 N N . GLY A 1 85 ? -14.630 -5.058 1.543 1.00 97.25 85 GLY A N 1
ATOM 690 C CA . GLY A 1 85 ? -15.897 -4.863 2.249 1.00 97.25 85 GLY A CA 1
ATOM 691 C C . GLY A 1 85 ? -15.728 -4.083 3.554 1.00 97.25 85 GLY A C 1
ATOM 692 O O . GLY A 1 85 ? -16.458 -3.118 3.798 1.00 97.25 85 GLY A O 1
ATOM 693 N N . TRP A 1 86 ? -14.722 -4.447 4.348 1.00 97.38 86 TRP A N 1
ATOM 694 C CA . TRP A 1 86 ? -14.348 -3.741 5.570 1.00 97.38 86 TRP A CA 1
ATOM 695 C C . TRP A 1 86 ? -13.939 -2.294 5.291 1.00 97.38 86 TRP A C 1
ATOM 697 O O . TRP A 1 86 ? -14.496 -1.372 5.888 1.00 97.38 86 TRP A O 1
ATOM 707 N N . ALA A 1 87 ? -13.030 -2.071 4.336 1.00 96.94 87 ALA A N 1
ATOM 708 C CA . ALA A 1 87 ? -12.556 -0.735 3.993 1.00 96.94 87 ALA A CA 1
ATOM 709 C C . ALA A 1 87 ? -13.705 0.161 3.504 1.00 96.94 87 ALA A C 1
ATOM 711 O O . ALA A 1 87 ? -13.867 1.286 3.977 1.00 96.94 87 ALA A O 1
ATOM 712 N N . LYS A 1 88 ? -14.578 -0.369 2.639 1.00 95.88 88 LYS A N 1
ATOM 713 C CA . LYS A 1 88 ? -15.786 0.318 2.162 1.00 95.88 88 LYS A CA 1
ATOM 714 C C . LYS A 1 88 ? -16.715 0.747 3.303 1.00 95.88 88 LYS A C 1
ATOM 716 O O . LYS A 1 88 ? -17.331 1.808 3.210 1.00 95.88 88 LYS A O 1
ATOM 721 N N . SER A 1 89 ? -16.838 -0.072 4.348 1.00 94.44 89 SER A N 1
ATOM 722 C CA . SER A 1 89 ? -17.695 0.206 5.506 1.00 94.44 89 SER A CA 1
ATOM 723 C C . SER A 1 89 ? -17.060 1.204 6.479 1.00 94.44 89 SER A C 1
ATOM 725 O O . SER A 1 89 ? -17.700 2.174 6.885 1.00 94.44 89 SER A O 1
ATOM 727 N N . GLU A 1 90 ? -15.795 0.993 6.845 1.00 95.31 90 GLU A N 1
ATOM 728 C CA . GLU A 1 90 ? -15.162 1.699 7.964 1.00 95.31 90 GLU A CA 1
ATOM 729 C C . GLU A 1 90 ? -14.411 2.972 7.550 1.00 95.31 90 GLU A C 1
ATOM 731 O O . GLU A 1 90 ? -14.391 3.957 8.300 1.00 95.31 90 GLU A O 1
ATOM 736 N N . TRP A 1 91 ? -13.810 3.003 6.356 1.00 95.12 91 TRP A N 1
ATOM 737 C CA . TRP A 1 91 ? -12.969 4.126 5.925 1.00 95.12 91 TRP A CA 1
ATOM 738 C C . TRP A 1 91 ? -13.712 5.462 5.785 1.00 95.12 91 TRP A C 1
ATOM 740 O O . TRP A 1 91 ? -13.129 6.487 6.150 1.00 95.12 91 TRP A O 1
ATOM 750 N N . PRO A 1 92 ? -14.998 5.520 5.368 1.00 93.69 92 PRO A N 1
ATOM 751 C CA . PRO A 1 92 ? -15.768 6.766 5.400 1.00 93.69 92 PRO A CA 1
ATOM 752 C C . PRO A 1 92 ? -15.786 7.449 6.779 1.00 93.69 92 PRO A C 1
ATOM 754 O O . PRO A 1 92 ? -15.882 8.679 6.854 1.00 93.69 92 PRO A O 1
ATOM 757 N N . GLY A 1 93 ? -15.689 6.654 7.852 1.00 92.12 93 GLY A N 1
ATOM 758 C CA . GLY A 1 93 ? -15.713 7.095 9.244 1.00 92.12 93 GLY A CA 1
ATOM 759 C C . GLY A 1 93 ? -14.393 7.645 9.784 1.00 92.12 93 GLY A C 1
ATOM 760 O O . GLY A 1 93 ? -14.412 8.372 10.776 1.00 92.12 93 GLY A O 1
ATOM 761 N N . ILE A 1 94 ? -13.270 7.328 9.135 1.00 93.19 94 ILE A N 1
ATOM 762 C CA . ILE A 1 94 ? -11.941 7.890 9.441 1.00 93.19 94 ILE A CA 1
ATOM 763 C C . ILE A 1 94 ? -11.470 8.908 8.402 1.00 93.19 94 ILE A C 1
ATOM 765 O O . ILE A 1 94 ? -10.459 9.568 8.608 1.00 93.19 94 ILE A O 1
ATOM 769 N N . HIS A 1 95 ? -12.201 9.052 7.295 1.00 92.62 95 HIS A N 1
ATOM 770 C CA . HIS A 1 95 ? -11.893 10.025 6.256 1.00 92.62 95 HIS A CA 1
ATOM 771 C C . HIS A 1 95 ? -11.966 11.458 6.784 1.00 92.62 95 HIS A C 1
ATOM 773 O O . HIS A 1 95 ? -13.025 11.914 7.234 1.00 92.62 95 HIS A O 1
ATOM 779 N N . ASP A 1 96 ? -10.862 12.185 6.627 1.00 89.69 96 ASP A N 1
ATOM 780 C CA . ASP A 1 96 ? -10.798 13.628 6.822 1.00 89.69 96 ASP A CA 1
ATOM 781 C C . ASP A 1 96 ? -10.334 14.323 5.531 1.00 89.69 96 ASP A C 1
ATOM 783 O O . ASP A 1 96 ? -9.222 14.130 5.043 1.00 89.69 96 ASP A O 1
ATOM 787 N N . ARG A 1 97 ? -11.201 15.187 4.986 1.00 87.44 97 ARG A N 1
ATOM 788 C CA . ARG A 1 97 ? -10.945 15.973 3.766 1.00 87.44 97 ARG A CA 1
ATOM 789 C C . ARG A 1 97 ? -9.743 16.908 3.886 1.00 87.44 97 ARG A C 1
ATOM 791 O O . ARG A 1 97 ? -9.202 17.289 2.856 1.00 87.44 97 ARG A O 1
ATOM 798 N N . LYS A 1 98 ? -9.360 17.312 5.101 1.00 86.06 98 LYS A N 1
ATOM 799 C CA . LYS A 1 98 ? -8.212 18.202 5.329 1.00 86.06 98 LYS A CA 1
ATOM 800 C C . LYS A 1 98 ? -6.878 17.501 5.096 1.00 86.06 98 LYS A C 1
ATOM 802 O O . LYS A 1 98 ? -5.921 18.168 4.729 1.00 86.06 98 LYS A O 1
ATOM 807 N N . ILE A 1 99 ? -6.837 16.186 5.304 1.00 87.50 99 ILE A N 1
ATOM 808 C CA . ILE A 1 99 ? -5.625 15.370 5.154 1.00 87.50 99 ILE A CA 1
ATOM 809 C C . ILE A 1 99 ? -5.685 14.441 3.940 1.00 87.50 99 ILE A C 1
ATOM 811 O O . ILE A 1 99 ? -4.649 13.974 3.480 1.00 87.50 99 ILE A O 1
ATOM 815 N N . ALA A 1 100 ? -6.878 14.172 3.401 1.00 85.88 100 ALA A N 1
ATOM 816 C CA . ALA A 1 100 ? -7.106 13.382 2.192 1.00 85.88 100 ALA A CA 1
ATOM 817 C C . ALA A 1 100 ? -6.751 14.178 0.921 1.00 85.88 100 ALA A C 1
ATOM 819 O O . ALA A 1 100 ? -7.586 14.382 0.038 1.00 85.88 100 ALA A O 1
ATOM 820 N N . SER A 1 101 ? -5.516 14.674 0.867 1.00 83.44 101 SER A N 1
ATOM 821 C CA . SER A 1 101 ? -4.925 15.322 -0.295 1.00 83.44 101 SER A CA 1
ATOM 822 C C . SE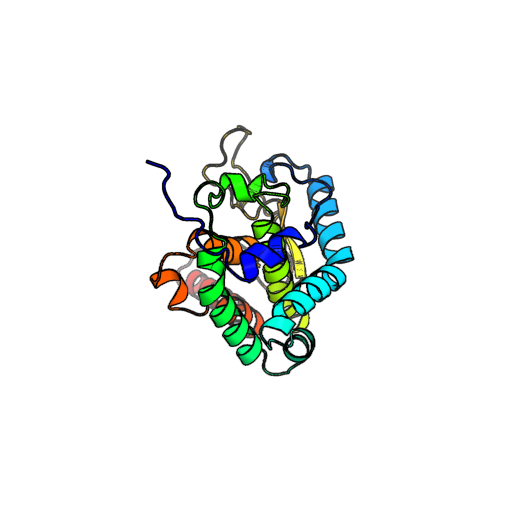R A 1 101 ? -3.644 14.600 -0.690 1.00 83.44 101 SER A C 1
ATOM 824 O O . SER A 1 101 ? -2.940 14.040 0.154 1.00 83.44 101 SER A O 1
ATOM 826 N N . PHE A 1 102 ? -3.341 14.646 -1.982 1.00 77.94 102 PHE A N 1
ATOM 827 C CA . PHE A 1 102 ? -2.124 14.073 -2.535 1.00 77.94 102 PHE A CA 1
ATOM 828 C C . PHE A 1 102 ? -0.862 14.615 -1.843 1.00 77.94 102 PHE A C 1
ATOM 830 O O . PHE A 1 102 ? -0.055 13.834 -1.347 1.00 77.94 102 PHE A O 1
ATOM 837 N N . ASN A 1 103 ? -0.747 15.937 -1.700 1.00 80.56 103 ASN A N 1
ATOM 838 C CA . ASN A 1 103 ? 0.413 16.566 -1.066 1.00 80.56 103 ASN A CA 1
ATOM 839 C C . ASN A 1 103 ? 0.573 16.137 0.397 1.00 80.56 103 ASN A C 1
ATOM 841 O O . ASN A 1 103 ? 1.678 15.809 0.816 1.00 80.56 103 ASN A O 1
ATOM 845 N N . THR A 1 104 ? -0.527 16.076 1.158 1.00 84.38 104 THR A N 1
ATOM 846 C CA . THR A 1 104 ? -0.476 15.628 2.558 1.00 84.38 104 THR A CA 1
ATOM 847 C C . THR A 1 104 ? -0.004 14.185 2.663 1.00 84.38 104 THR A C 1
ATOM 849 O O . THR A 1 104 ? 0.809 13.894 3.526 1.00 84.38 104 THR A O 1
ATOM 852 N N . ARG A 1 105 ? -0.468 13.287 1.781 1.00 85.44 105 ARG A N 1
ATOM 853 C CA . ARG A 1 105 ? 0.001 11.892 1.746 1.00 85.44 105 ARG A CA 1
ATOM 854 C C . ARG A 1 105 ? 1.517 11.816 1.580 1.00 85.44 105 ARG A C 1
ATOM 856 O O . ARG A 1 105 ? 2.166 11.044 2.278 1.00 85.44 105 ARG A O 1
ATOM 863 N N . LEU A 1 106 ? 2.059 12.581 0.635 1.00 82.56 106 LEU A N 1
ATOM 864 C CA . LEU A 1 106 ? 3.478 12.526 0.292 1.00 82.56 106 LEU A CA 1
ATOM 865 C C . LEU A 1 106 ? 4.390 13.078 1.384 1.00 82.56 106 LEU A C 1
ATOM 867 O O . LEU A 1 106 ? 5.487 12.562 1.547 1.00 82.56 106 LEU A O 1
ATOM 871 N N . SER A 1 107 ? 3.943 14.100 2.113 1.00 82.62 107 SER A N 1
ATOM 872 C CA . SER A 1 107 ? 4.703 14.718 3.204 1.00 82.62 107 SER A CA 1
ATOM 873 C C . SER A 1 107 ? 4.287 14.211 4.587 1.00 82.62 107 SER A C 1
ATOM 875 O O . SER A 1 107 ? 4.570 14.867 5.591 1.00 82.62 107 SER A O 1
ATOM 877 N N . SER A 1 108 ? 3.512 13.125 4.649 1.00 87.12 108 SER A N 1
ATOM 878 C CA . SER A 1 108 ? 2.897 12.687 5.895 1.00 87.12 108 SER A CA 1
ATOM 879 C C . SER A 1 108 ? 3.934 12.088 6.835 1.00 87.12 108 SER A C 1
ATOM 881 O O . SER A 1 108 ? 4.670 11.175 6.461 1.00 87.12 108 SER A O 1
ATOM 883 N N . THR A 1 109 ? 3.903 12.499 8.102 1.00 87.06 109 THR A N 1
ATOM 884 C CA . THR A 1 109 ? 4.634 11.791 9.169 1.00 87.06 109 THR A CA 1
ATOM 885 C C . THR A 1 109 ? 3.913 10.515 9.607 1.00 87.06 109 THR A C 1
ATOM 887 O O . THR A 1 109 ? 4.476 9.701 10.334 1.00 87.06 109 THR A O 1
ATOM 890 N N . ARG A 1 110 ? 2.674 10.319 9.130 1.00 92.81 110 ARG A N 1
ATOM 891 C CA . ARG A 1 110 ? 1.791 9.176 9.396 1.00 92.81 110 ARG A CA 1
ATOM 892 C C . ARG A 1 110 ? 1.436 9.021 10.878 1.00 92.81 110 ARG A C 1
ATOM 894 O O . ARG A 1 110 ? 1.120 7.920 11.332 1.00 92.81 110 ARG A O 1
ATOM 901 N N . GLU A 1 111 ? 1.440 10.126 11.623 1.00 92.62 111 GLU A N 1
ATOM 902 C CA . GLU A 1 111 ? 1.116 10.186 13.053 1.00 92.62 111 GLU A CA 1
ATOM 903 C C . GLU A 1 111 ? -0.055 11.129 13.348 1.00 92.62 111 GLU A C 1
ATOM 905 O O . GLU A 1 111 ? -0.443 11.965 12.530 1.00 92.62 111 GLU A O 1
ATOM 910 N N . GLY A 1 112 ? -0.603 11.029 14.564 1.00 90.31 112 GLY A N 1
ATOM 911 C CA . GLY A 1 112 ? -1.622 11.954 15.053 1.00 90.31 112 GLY A CA 1
ATOM 912 C C . GLY A 1 112 ? -2.829 12.023 14.105 1.00 90.31 112 GLY A C 1
ATOM 913 O O . GLY A 1 112 ? -3.404 10.979 13.796 1.00 90.31 112 GLY A O 1
ATOM 914 N N . PRO A 1 113 ? -3.227 13.211 13.612 1.00 88.25 113 PRO A N 1
ATOM 915 C CA . PRO A 1 113 ? -4.321 13.334 12.645 1.00 88.25 113 PRO A CA 1
ATOM 916 C C . PRO A 1 113 ? -4.109 12.540 11.346 1.00 88.25 113 PRO A C 1
ATOM 918 O O . PRO A 1 113 ? -5.083 12.134 10.723 1.00 88.25 113 PRO A O 1
ATOM 921 N N . GLU A 1 114 ? -2.860 12.287 10.950 1.00 92.56 114 GLU A N 1
ATOM 922 C CA . GLU A 1 114 ? -2.488 11.604 9.706 1.00 92.56 114 GLU A CA 1
ATOM 923 C C . GLU A 1 114 ? -2.287 10.091 9.880 1.00 92.56 114 GLU A C 1
ATOM 925 O O . GLU A 1 114 ? -1.866 9.405 8.949 1.00 92.56 114 GLU A O 1
ATOM 930 N N . ILE A 1 115 ? -2.628 9.538 11.051 1.00 95.88 115 ILE A N 1
ATOM 931 C CA . ILE A 1 115 ? -2.456 8.113 11.373 1.00 95.88 115 ILE A CA 1
ATOM 932 C C . ILE A 1 115 ? -3.157 7.169 10.381 1.00 95.88 115 ILE A C 1
ATOM 934 O O . ILE A 1 115 ? -2.737 6.027 10.202 1.00 95.88 115 ILE A O 1
ATOM 938 N N . ALA A 1 116 ? -4.183 7.651 9.672 1.00 95.69 116 ALA A N 1
ATOM 939 C CA . ALA A 1 116 ? -4.821 6.910 8.588 1.00 95.69 116 ALA A CA 1
ATOM 940 C C . ALA A 1 116 ? -3.822 6.489 7.492 1.00 95.69 116 ALA A C 1
ATOM 942 O O . ALA A 1 116 ? -3.983 5.417 6.913 1.00 95.69 116 ALA A O 1
ATOM 943 N N . TYR A 1 117 ? -2.757 7.263 7.248 1.00 96.00 117 TYR A N 1
ATOM 944 C CA . TYR A 1 117 ? -1.716 6.890 6.287 1.00 96.00 117 TYR A CA 1
ATOM 945 C C . TYR A 1 117 ? -0.801 5.758 6.778 1.00 96.00 117 TYR A C 1
ATOM 947 O O . TYR A 1 117 ? -0.246 5.038 5.952 1.00 96.00 117 TYR A O 1
ATOM 955 N N . SER A 1 118 ? -0.704 5.522 8.092 1.00 97.69 118 SER A N 1
ATOM 956 C CA . SER A 1 118 ? -0.067 4.304 8.619 1.00 97.69 118 SER A CA 1
ATOM 957 C C . SER A 1 118 ? -0.894 3.064 8.296 1.00 97.69 118 SER A C 1
ATOM 959 O O . SER A 1 118 ? -0.351 2.068 7.834 1.00 97.69 118 SER A O 1
ATOM 961 N N . LEU A 1 119 ?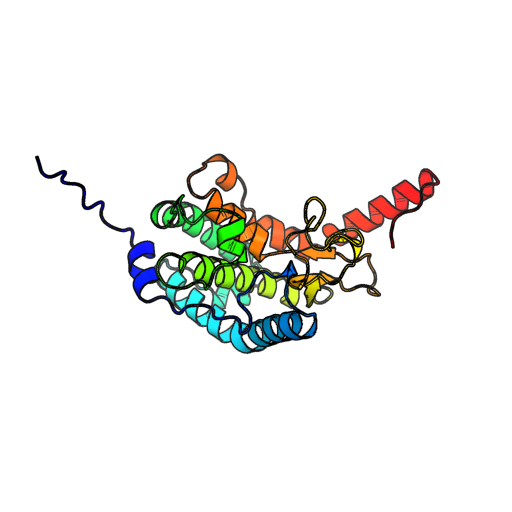 -2.220 3.145 8.453 1.00 98.12 119 LEU A N 1
ATOM 962 C CA . LEU A 1 119 ? -3.116 2.060 8.053 1.00 98.12 119 LEU A CA 1
ATOM 963 C C . LEU A 1 119 ? -3.076 1.814 6.535 1.00 98.12 119 LEU A C 1
ATOM 965 O O . LEU A 1 119 ? -3.012 0.667 6.098 1.00 98.12 119 LEU A O 1
ATOM 969 N N . VAL A 1 120 ? -3.098 2.881 5.729 1.00 97.44 120 VAL A N 1
ATOM 970 C CA . VAL A 1 120 ? -2.952 2.794 4.265 1.00 97.44 120 VAL A CA 1
ATOM 971 C C . VAL A 1 120 ? -1.648 2.090 3.891 1.00 97.44 120 VAL A C 1
ATOM 973 O O . VAL A 1 120 ? -1.672 1.208 3.035 1.00 97.44 120 VAL A O 1
ATOM 976 N N . MET A 1 121 ? -0.535 2.431 4.550 1.00 97.94 121 MET A N 1
ATOM 977 C CA . MET A 1 121 ? 0.744 1.759 4.325 1.00 97.94 121 MET A CA 1
ATOM 978 C C . MET A 1 121 ? 0.672 0.271 4.670 1.00 97.94 121 MET A C 1
ATOM 980 O O . MET A 1 121 ? 1.115 -0.553 3.879 1.00 97.94 121 MET A O 1
ATOM 984 N N . ASP A 1 122 ? 0.089 -0.099 5.809 1.00 98.75 122 ASP A N 1
ATOM 985 C CA . ASP A 1 122 ? 0.024 -1.507 6.216 1.00 98.75 122 ASP A CA 1
ATOM 986 C C . ASP A 1 122 ? -0.847 -2.341 5.264 1.00 98.75 122 ASP A C 1
ATOM 988 O O . ASP A 1 122 ? -0.506 -3.478 4.936 1.00 98.75 122 ASP A O 1
ATOM 992 N N . VAL A 1 123 ? -1.939 -1.761 4.753 1.00 98.75 123 VAL A N 1
ATOM 993 C CA . VAL A 1 123 ? -2.742 -2.384 3.691 1.00 98.75 123 VAL A CA 1
ATOM 994 C C . VAL A 1 123 ? -1.936 -2.501 2.396 1.00 98.75 123 VAL A C 1
ATOM 996 O O . VAL A 1 123 ? -1.999 -3.537 1.740 1.00 98.75 123 VAL A O 1
ATOM 999 N N . ALA A 1 124 ? -1.138 -1.495 2.036 1.00 98.62 124 ALA A N 1
ATOM 1000 C CA . ALA A 1 124 ? -0.261 -1.581 0.872 1.00 98.62 124 ALA A CA 1
ATOM 1001 C C . ALA A 1 124 ? 0.815 -2.670 1.028 1.00 98.62 124 ALA A C 1
ATOM 1003 O O . ALA A 1 124 ? 1.063 -3.420 0.086 1.00 98.62 124 ALA A O 1
ATOM 1004 N N . ILE A 1 125 ? 1.391 -2.821 2.225 1.00 98.75 125 ILE A N 1
ATOM 1005 C CA . ILE A 1 125 ? 2.320 -3.911 2.549 1.00 98.75 125 ILE A CA 1
ATOM 1006 C C . ILE A 1 125 ? 1.627 -5.265 2.365 1.00 98.75 125 ILE A C 1
ATOM 1008 O O . ILE A 1 125 ? 2.190 -6.139 1.717 1.00 98.75 125 ILE A O 1
ATOM 1012 N N . LEU A 1 126 ? 0.395 -5.436 2.856 1.00 98.75 126 LEU A N 1
ATOM 1013 C CA . LEU A 1 126 ? -0.379 -6.669 2.660 1.00 98.75 126 LEU A CA 1
ATOM 1014 C C . LEU A 1 126 ? -0.566 -7.018 1.180 1.00 98.75 126 LEU A C 1
ATOM 1016 O O . LEU A 1 126 ? -0.298 -8.151 0.779 1.00 98.75 126 LEU A O 1
ATOM 1020 N N . LEU A 1 127 ? -1.026 -6.063 0.371 1.00 98.81 127 LEU A N 1
ATOM 1021 C CA . LEU A 1 127 ? -1.254 -6.302 -1.056 1.00 98.81 127 LEU A CA 1
ATOM 1022 C C . LEU A 1 127 ? 0.059 -6.600 -1.789 1.00 98.81 127 LEU A C 1
ATOM 1024 O O . LEU A 1 127 ? 0.105 -7.520 -2.602 1.00 98.81 127 LEU A O 1
ATOM 1028 N N . GLY A 1 128 ? 1.135 -5.879 -1.467 1.00 98.50 128 GLY A N 1
ATOM 1029 C CA . GLY A 1 128 ? 2.446 -6.140 -2.048 1.00 98.50 128 GLY A CA 1
ATOM 1030 C C . GLY A 1 128 ? 3.016 -7.502 -1.645 1.00 98.50 128 GLY A C 1
ATOM 1031 O O . GLY A 1 128 ? 3.493 -8.229 -2.512 1.00 98.50 128 GLY A O 1
ATOM 1032 N N . GLU A 1 129 ? 2.881 -7.915 -0.379 1.00 98.25 129 GLU A N 1
ATOM 1033 C CA . GLU A 1 129 ? 3.324 -9.239 0.086 1.00 98.25 129 GLU A CA 1
ATOM 1034 C C . GLU A 1 129 ? 2.550 -10.382 -0.592 1.00 98.25 129 GLU A C 1
ATOM 1036 O O . GLU A 1 129 ? 3.146 -11.409 -0.930 1.00 98.25 129 GLU A O 1
ATOM 1041 N N . LEU A 1 130 ? 1.247 -10.206 -0.859 1.00 98.38 130 LEU A N 1
ATOM 1042 C CA . LEU A 1 130 ? 0.464 -11.168 -1.647 1.00 98.38 130 LEU A CA 1
ATOM 1043 C C . LEU A 1 130 ? 1.034 -11.339 -3.062 1.00 98.38 130 LEU A C 1
ATOM 1045 O O . LEU A 1 130 ? 1.144 -12.478 -3.523 1.00 98.38 130 LEU A O 1
ATOM 1049 N N . ILE A 1 131 ? 1.413 -10.233 -3.715 1.00 98.31 131 ILE A N 1
ATOM 1050 C CA . ILE A 1 131 ? 1.983 -10.226 -5.070 1.00 98.31 131 ILE A CA 1
ATOM 1051 C C . ILE A 1 131 ? 3.359 -10.894 -5.079 1.00 98.31 131 ILE A C 1
ATOM 1053 O O . ILE A 1 131 ? 3.533 -11.902 -5.762 1.00 98.31 131 ILE A O 1
ATOM 1057 N N . VAL A 1 132 ? 4.323 -10.391 -4.300 1.00 97.44 132 VAL A N 1
ATOM 1058 C CA . VAL A 1 132 ? 5.721 -10.873 -4.346 1.00 97.44 132 VAL A CA 1
ATOM 1059 C C . VAL A 1 132 ? 5.842 -12.344 -3.940 1.00 97.44 132 VAL A C 1
ATOM 1061 O O . VAL A 1 132 ? 6.662 -13.074 -4.493 1.00 97.44 132 VAL A O 1
ATOM 1064 N N . THR A 1 133 ? 4.991 -12.818 -3.022 1.00 96.31 133 THR A N 1
ATOM 1065 C CA . THR A 1 133 ? 5.002 -14.222 -2.581 1.00 96.31 133 THR A CA 1
ATOM 1066 C C . THR A 1 133 ? 4.473 -15.169 -3.659 1.00 96.31 133 THR A C 1
ATOM 1068 O O . THR A 1 133 ? 4.966 -16.286 -3.795 1.00 96.31 133 THR A O 1
ATOM 1071 N N . ARG A 1 134 ? 3.464 -14.747 -4.433 1.00 97.12 134 ARG A N 1
ATOM 1072 C CA . ARG A 1 134 ? 2.805 -15.596 -5.445 1.00 97.12 134 ARG A CA 1
ATOM 1073 C C . ARG A 1 134 ? 3.412 -15.453 -6.833 1.00 97.12 134 ARG A C 1
ATOM 1075 O O . ARG A 1 134 ? 3.328 -16.379 -7.635 1.00 97.12 134 ARG A O 1
ATOM 1082 N N . ARG A 1 135 ? 4.046 -14.317 -7.113 1.00 95.25 135 ARG A N 1
ATOM 1083 C CA . ARG A 1 135 ? 4.655 -14.005 -8.403 1.00 95.25 135 ARG A CA 1
ATOM 1084 C C . ARG A 1 135 ? 6.069 -13.443 -8.191 1.00 95.25 135 ARG A C 1
ATOM 1086 O O . ARG A 1 135 ? 6.267 -12.238 -8.310 1.00 95.25 135 ARG A O 1
ATOM 1093 N N . PRO A 1 136 ? 7.079 -14.304 -7.945 1.00 93.44 136 PRO A N 1
ATOM 1094 C CA . PRO A 1 136 ? 8.426 -13.881 -7.530 1.00 93.44 136 PRO A CA 1
ATOM 1095 C C . PRO A 1 136 ? 9.234 -13.066 -8.551 1.00 93.44 136 PRO A C 1
ATOM 1097 O O . PRO A 1 136 ? 10.349 -12.653 -8.250 1.00 93.44 136 PRO A O 1
ATOM 1100 N N . VAL A 1 137 ? 8.717 -12.859 -9.769 1.00 94.06 137 VAL A N 1
ATOM 1101 C CA . VAL A 1 137 ? 9.310 -11.899 -10.719 1.00 94.06 137 VAL A CA 1
ATOM 1102 C C . VAL A 1 137 ? 9.090 -10.452 -10.269 1.00 94.06 137 VAL A C 1
ATOM 1104 O O . VAL A 1 137 ? 9.869 -9.579 -10.642 1.00 94.06 137 VAL A O 1
ATOM 1107 N N . PHE A 1 138 ? 8.059 -10.212 -9.453 1.00 96.38 138 PHE A N 1
ATOM 1108 C CA . PHE A 1 138 ? 7.863 -8.961 -8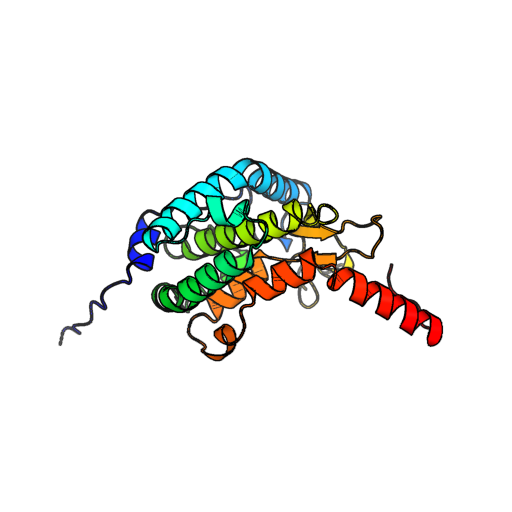.742 1.00 96.38 138 PHE A CA 1
ATOM 1109 C C . PHE A 1 138 ? 8.668 -8.959 -7.447 1.00 96.38 138 PHE A C 1
ATOM 1111 O O . PHE A 1 138 ? 8.652 -9.922 -6.678 1.00 96.38 138 PHE A O 1
ATOM 1118 N N . VAL A 1 139 ? 9.312 -7.831 -7.173 1.00 96.12 139 VAL A N 1
ATOM 1119 C CA . VAL A 1 139 ? 10.054 -7.587 -5.937 1.00 96.12 139 VAL A CA 1
ATOM 1120 C C . VAL A 1 139 ? 9.710 -6.212 -5.379 1.00 96.12 139 VAL A C 1
ATOM 1122 O O . VAL A 1 139 ? 9.379 -5.289 -6.123 1.00 96.12 139 VAL A O 1
ATOM 1125 N N . TRP A 1 140 ? 9.832 -6.058 -4.063 1.00 97.75 140 TRP A N 1
ATOM 1126 C CA . TRP A 1 140 ? 9.897 -4.734 -3.453 1.00 97.75 140 TRP A CA 1
ATOM 1127 C C . TRP A 1 140 ? 11.189 -4.042 -3.871 1.00 97.75 140 TRP A C 1
ATOM 1129 O O . TRP A 1 140 ? 12.279 -4.601 -3.737 1.00 97.75 140 TRP A O 1
ATOM 1139 N N . SER A 1 141 ? 11.070 -2.826 -4.383 1.00 96.19 141 SER A N 1
ATOM 1140 C CA . SER A 1 141 ? 12.205 -2.044 -4.856 1.00 96.19 141 SER A CA 1
ATOM 1141 C C . SER A 1 141 ? 11.845 -0.557 -4.880 1.00 96.19 141 SER A C 1
ATOM 1143 O O . SER A 1 141 ? 10.800 -0.161 -4.367 1.00 96.19 141 SER A O 1
ATOM 1145 N N . LEU A 1 142 ? 12.725 0.268 -5.436 1.00 94.94 142 LEU A N 1
ATOM 1146 C CA . LEU A 1 142 ? 12.468 1.679 -5.685 1.00 94.94 142 LEU A CA 1
ATOM 1147 C C . LEU A 1 142 ? 12.151 1.887 -7.161 1.00 94.94 142 LEU A C 1
ATOM 1149 O O . LEU A 1 142 ? 12.840 1.338 -8.025 1.00 94.94 142 LEU A O 1
ATOM 1153 N N . ASP A 1 143 ? 11.172 2.737 -7.443 1.00 92.94 143 ASP A N 1
ATOM 1154 C CA . ASP A 1 143 ? 11.052 3.326 -8.771 1.00 92.94 143 ASP A CA 1
ATOM 1155 C C . ASP A 1 143 ? 12.194 4.331 -8.955 1.00 92.94 143 ASP A C 1
ATOM 1157 O O . ASP A 1 143 ? 12.204 5.412 -8.367 1.00 92.94 143 ASP A O 1
ATOM 1161 N N . LEU A 1 144 ? 13.198 3.932 -9.725 1.00 90.69 144 LEU A N 1
ATOM 1162 C CA . LEU A 1 144 ? 14.341 4.768 -10.079 1.00 90.69 144 LEU A CA 1
ATOM 1163 C C . LEU A 1 144 ? 14.391 5.017 -11.585 1.00 90.69 144 LEU A C 1
ATOM 1165 O O . LEU A 1 144 ? 15.458 5.361 -12.096 1.00 90.69 144 LEU A O 1
ATOM 1169 N N . ASP A 1 145 ? 13.278 4.814 -12.297 1.00 85.81 145 ASP A N 1
ATOM 1170 C CA . ASP A 1 145 ? 13.245 5.130 -13.716 1.00 85.81 145 ASP A CA 1
ATOM 1171 C C . ASP A 1 145 ? 13.390 6.650 -13.885 1.00 85.81 145 ASP A C 1
ATOM 1173 O O . ASP A 1 145 ? 12.576 7.408 -13.349 1.00 85.81 145 ASP A O 1
ATOM 1177 N N . PRO A 1 146 ? 14.427 7.140 -14.589 1.00 81.56 146 PRO A N 1
ATOM 1178 C CA . PRO A 1 146 ? 14.587 8.569 -14.810 1.00 81.56 146 PRO A CA 1
ATOM 1179 C C . PRO A 1 146 ? 13.396 9.202 -15.538 1.00 81.56 146 PRO A C 1
ATOM 1181 O O . PRO A 1 146 ? 13.156 10.391 -15.340 1.00 81.56 146 PRO A O 1
ATOM 1184 N N . GLU A 1 147 ? 12.650 8.434 -16.344 1.00 81.94 147 GLU A N 1
ATOM 1185 C CA . GLU A 1 147 ? 11.439 8.913 -17.031 1.00 81.94 147 GLU A CA 1
ATOM 1186 C C . GLU A 1 147 ? 10.286 9.202 -16.059 1.00 81.94 147 GLU A C 1
ATOM 1188 O O . GLU A 1 147 ? 9.436 10.041 -16.346 1.00 81.94 147 GLU A O 1
ATOM 1193 N N . ASN A 1 148 ? 10.302 8.568 -14.884 1.00 83.69 148 ASN A N 1
ATOM 1194 C CA . ASN A 1 148 ? 9.340 8.795 -13.808 1.00 83.69 148 ASN A CA 1
ATOM 1195 C C . ASN A 1 148 ? 9.754 9.949 -12.880 1.00 83.69 148 ASN A C 1
ATOM 1197 O O . ASN A 1 148 ? 8.958 10.399 -12.057 1.00 83.69 148 ASN A O 1
ATOM 1201 N N . GLY A 1 149 ? 10.991 10.439 -12.986 1.00 82.06 149 GLY A N 1
ATOM 1202 C CA . GLY A 1 149 ? 11.478 11.577 -12.214 1.00 82.06 149 GLY A CA 1
ATOM 1203 C C . GLY A 1 149 ? 11.047 12.938 -12.785 1.00 82.06 149 GLY A C 1
ATOM 1204 O O . GLY A 1 149 ? 10.488 13.027 -13.876 1.00 82.06 149 GLY A O 1
ATOM 1205 N N . PRO A 1 150 ? 11.326 14.044 -12.071 1.00 73.88 150 PRO A N 1
ATOM 1206 C CA . PRO A 1 150 ? 11.177 15.391 -12.625 1.00 73.88 150 PRO A CA 1
ATOM 1207 C C . PRO A 1 150 ? 12.040 15.566 -13.883 1.00 73.88 150 PRO A C 1
ATOM 1209 O O . PRO A 1 150 ? 13.233 15.255 -13.884 1.00 73.88 150 PRO A O 1
ATOM 1212 N N . ALA A 1 151 ? 11.436 16.077 -14.958 1.00 59.88 151 ALA A N 1
ATOM 1213 C CA . ALA A 1 151 ? 12.117 16.288 -16.230 1.00 59.88 151 ALA A CA 1
ATOM 1214 C C . ALA A 1 151 ? 12.964 17.577 -16.223 1.00 59.88 151 ALA A C 1
ATOM 1216 O O . ALA A 1 151 ? 12.477 18.655 -15.889 1.00 59.88 151 ALA A O 1
ATOM 1217 N N . GLY A 1 152 ? 14.206 17.493 -16.713 1.00 51.25 152 GLY A N 1
ATOM 1218 C CA . GLY A 1 152 ? 15.040 18.658 -17.040 1.00 51.25 152 GLY A CA 1
ATOM 1219 C C . GLY A 1 152 ? 15.862 19.253 -15.886 1.00 51.25 152 GLY A C 1
ATOM 1220 O O . GLY A 1 152 ? 15.910 18.741 -14.774 1.00 51.25 152 GLY A O 1
ATOM 1221 N N . SER A 1 153 ? 16.579 20.341 -16.187 1.00 40.97 153 SER A N 1
ATOM 1222 C CA . SER A 1 153 ? 17.493 21.047 -15.273 1.00 40.97 153 SER A CA 1
ATOM 1223 C C . SER A 1 153 ? 16.798 22.004 -14.293 1.00 40.97 153 SER A C 1
ATOM 1225 O O . SER A 1 153 ? 17.488 22.760 -13.610 1.00 40.97 153 SER A O 1
ATOM 1227 N N . ASP A 1 154 ? 15.462 22.019 -14.259 1.00 48.22 154 ASP A N 1
ATOM 1228 C CA . ASP A 1 154 ? 14.676 22.820 -13.320 1.00 48.22 154 ASP A CA 1
ATOM 1229 C C . ASP A 1 154 ? 14.144 21.924 -12.185 1.00 48.22 154 ASP A C 1
ATOM 1231 O O . ASP A 1 154 ? 13.138 21.236 -12.361 1.00 48.22 154 ASP A O 1
ATOM 1235 N N . PRO A 1 155 ? 14.796 21.916 -11.009 1.00 49.66 155 PRO A N 1
ATOM 1236 C CA . PRO A 1 155 ? 14.397 21.087 -9.873 1.00 49.66 155 PRO A CA 1
ATOM 1237 C C . PRO A 1 155 ? 13.059 21.503 -9.230 1.00 49.66 155 PRO A C 1
ATOM 1239 O O . PRO A 1 155 ? 12.679 20.917 -8.216 1.00 49.66 155 PRO A O 1
ATOM 1242 N N . ALA A 1 156 ? 12.360 22.514 -9.766 1.00 52.03 156 ALA A N 1
ATOM 1243 C CA . ALA A 1 156 ? 11.066 22.981 -9.272 1.00 52.03 156 ALA A CA 1
ATOM 1244 C C . ALA A 1 156 ? 9.854 22.538 -10.120 1.00 52.03 156 ALA A C 1
ATOM 1246 O O . ALA A 1 156 ? 8.724 22.738 -9.670 1.00 52.03 156 ALA A O 1
ATOM 1247 N N . SER A 1 157 ? 10.048 21.940 -11.305 1.00 52.41 157 SER A N 1
ATOM 1248 C CA . SER A 1 157 ? 8.943 21.443 -12.144 1.00 52.41 157 SER A CA 1
ATOM 1249 C C . SER A 1 157 ? 8.771 19.927 -11.984 1.00 52.41 157 SER A C 1
ATOM 1251 O O . SER A 1 157 ? 9.567 19.133 -12.480 1.00 52.41 157 SER A O 1
ATOM 1253 N N . PHE A 1 158 ? 7.710 19.527 -11.276 1.00 59.19 158 PHE A N 1
ATOM 1254 C CA . PHE A 1 158 ? 7.315 18.124 -11.071 1.00 59.19 158 PHE A CA 1
ATOM 1255 C C . PHE A 1 158 ? 6.126 17.710 -11.951 1.00 59.19 158 PHE A C 1
ATOM 1257 O O . PHE A 1 158 ? 5.586 16.625 -11.771 1.00 59.19 158 PHE A O 1
ATOM 1264 N N . ASP A 1 159 ? 5.714 18.552 -12.907 1.00 60.47 159 ASP A N 1
ATOM 1265 C CA . ASP A 1 159 ? 4.427 18.425 -13.614 1.00 60.47 159 ASP A CA 1
ATOM 1266 C C . ASP A 1 159 ? 4.282 17.130 -14.441 1.00 60.47 159 ASP A C 1
ATOM 1268 O O . ASP A 1 159 ? 3.163 16.739 -14.764 1.00 60.47 159 ASP A O 1
ATOM 1272 N N . ASN A 1 160 ? 5.394 16.450 -14.746 1.00 64.50 160 ASN A N 1
ATOM 1273 C CA . ASN A 1 160 ? 5.425 15.175 -15.474 1.00 64.50 160 ASN A CA 1
ATOM 1274 C C . ASN A 1 160 ? 6.017 14.008 -14.662 1.00 64.50 160 ASN A C 1
ATOM 1276 O O . ASN A 1 160 ? 6.154 12.915 -15.203 1.00 64.50 160 ASN A O 1
ATOM 1280 N N . ALA A 1 161 ? 6.405 14.231 -13.403 1.00 77.56 161 ALA A N 1
ATOM 1281 C CA . ALA A 1 161 ? 7.002 13.185 -12.582 1.00 77.56 161 ALA A CA 1
ATOM 1282 C C . ALA A 1 161 ? 5.917 12.237 -12.055 1.00 77.56 161 ALA A C 1
ATOM 1284 O O . ALA A 1 161 ? 4.834 12.674 -11.660 1.00 77.56 161 ALA A O 1
ATOM 1285 N N . MET A 1 162 ? 6.207 10.939 -12.024 1.00 85.44 162 MET A N 1
ATOM 1286 C CA . MET A 1 162 ? 5.320 9.964 -11.408 1.00 85.44 162 MET A CA 1
ATOM 1287 C C . MET A 1 162 ? 5.479 9.994 -9.892 1.00 85.44 162 MET A C 1
ATOM 1289 O O . MET A 1 162 ? 6.590 9.990 -9.363 1.00 85.44 162 MET A O 1
ATOM 1293 N N . ASP A 1 163 ? 4.345 9.932 -9.196 1.00 84.69 163 ASP A N 1
ATOM 1294 C CA . ASP A 1 163 ? 4.276 9.888 -7.735 1.00 84.69 163 ASP A CA 1
ATOM 1295 C C . ASP A 1 163 ? 5.124 8.788 -7.112 1.00 84.69 163 ASP A C 1
ATOM 1297 O O . ASP A 1 163 ? 5.444 8.905 -5.939 1.00 84.69 163 ASP A O 1
ATOM 1301 N N . SER A 1 164 ? 5.398 7.714 -7.857 1.00 89.00 164 SER A N 1
ATOM 1302 C CA . SER A 1 164 ? 6.117 6.518 -7.432 1.00 89.00 164 SER A CA 1
ATOM 1303 C C . SER A 1 164 ? 7.623 6.718 -7.316 1.00 89.00 164 SER A C 1
ATOM 1305 O O . SER A 1 164 ? 8.268 5.960 -6.588 1.00 89.00 164 SER A O 1
ATOM 1307 N N . TYR A 1 165 ? 8.189 7.722 -7.993 1.00 91.12 165 TYR A N 1
ATOM 1308 C CA . TYR A 1 165 ? 9.634 7.905 -8.093 1.00 91.12 165 TYR A CA 1
ATOM 1309 C C . TYR A 1 165 ? 10.291 7.987 -6.707 1.00 91.12 165 TYR A C 1
ATOM 1311 O O . TYR A 1 165 ? 9.803 8.652 -5.799 1.00 91.12 165 TYR A O 1
ATOM 1319 N N . LYS A 1 166 ? 11.406 7.279 -6.503 1.00 92.12 166 LYS A N 1
ATOM 1320 C CA . LYS A 1 166 ? 12.118 7.145 -5.215 1.00 92.12 166 LYS A CA 1
ATOM 1321 C C . LYS A 1 166 ? 11.264 6.648 -4.039 1.00 92.12 166 LYS A C 1
ATOM 1323 O O . LYS A 1 166 ? 11.684 6.771 -2.885 1.00 92.12 166 LYS A O 1
ATOM 1328 N N . ARG A 1 167 ? 10.097 6.050 -4.282 1.00 92.94 167 ARG A N 1
ATOM 1329 C CA . ARG A 1 167 ? 9.302 5.396 -3.237 1.00 92.94 167 ARG A CA 1
ATOM 1330 C C . ARG A 1 167 ? 9.420 3.881 -3.328 1.00 92.94 167 ARG A C 1
ATOM 1332 O O . ARG A 1 167 ? 9.679 3.345 -4.407 1.00 92.94 167 ARG A O 1
ATOM 1339 N N . PRO A 1 168 ? 9.194 3.178 -2.207 1.00 95.81 168 PRO A N 1
ATOM 1340 C CA . PRO A 1 168 ? 8.995 1.742 -2.238 1.00 95.81 168 PRO A CA 1
ATOM 1341 C C . PRO A 1 168 ? 7.784 1.374 -3.099 1.00 95.81 168 PRO A C 1
ATOM 1343 O O . PRO A 1 168 ? 6.666 1.826 -2.851 1.00 95.81 168 PRO A O 1
ATOM 1346 N N . VAL A 1 169 ? 8.022 0.523 -4.087 1.00 97.00 169 VAL A N 1
ATOM 1347 C CA . VAL A 1 169 ? 7.034 -0.011 -5.027 1.00 97.00 169 VAL A CA 1
ATOM 1348 C C . VAL A 1 169 ? 7.218 -1.517 -5.153 1.00 97.00 169 VAL A C 1
ATOM 1350 O O . VAL A 1 169 ? 8.271 -2.063 -4.809 1.00 97.00 169 VAL A O 1
ATOM 1353 N N . VAL A 1 170 ? 6.205 -2.193 -5.685 1.00 97.62 170 VAL A N 1
ATOM 1354 C CA . VAL A 1 170 ? 6.357 -3.564 -6.177 1.00 97.62 170 VAL A CA 1
ATOM 1355 C C . VAL A 1 170 ? 6.621 -3.475 -7.672 1.00 97.62 170 VAL A C 1
ATOM 1357 O O . VAL A 1 170 ? 5.817 -2.892 -8.393 1.00 97.62 170 VAL A O 1
ATOM 1360 N N . GLN A 1 171 ? 7.741 -4.014 -8.150 1.00 95.12 171 GLN A N 1
ATOM 1361 C CA . GLN A 1 171 ? 8.082 -3.935 -9.570 1.00 95.12 171 GLN A CA 1
ATOM 1362 C C . GLN A 1 171 ? 8.714 -5.205 -10.126 1.00 95.12 171 GLN A C 1
ATOM 1364 O O . GLN A 1 171 ? 9.368 -5.952 -9.396 1.00 95.12 171 GLN A O 1
ATOM 1369 N N . ILE A 1 172 ? 8.560 -5.411 -11.435 1.00 92.12 172 ILE A N 1
ATOM 1370 C CA . ILE A 1 172 ? 9.489 -6.237 -12.210 1.00 92.12 172 ILE A CA 1
ATOM 1371 C C . ILE A 1 172 ? 10.667 -5.325 -12.574 1.00 92.12 172 ILE A C 1
ATOM 1373 O O . ILE A 1 172 ? 10.464 -4.349 -13.300 1.00 92.12 172 ILE A O 1
ATOM 1377 N N . PRO A 1 173 ? 11.878 -5.577 -12.048 1.00 83.81 173 PRO A N 1
ATOM 1378 C CA . PRO A 1 173 ? 13.005 -4.679 -12.234 1.00 83.81 173 PRO A CA 1
ATOM 1379 C C . PRO A 1 173 ? 13.518 -4.714 -13.676 1.00 83.81 173 PRO A C 1
ATOM 1381 O O . PRO A 1 173 ? 13.428 -5.731 -14.374 1.00 83.81 173 PRO A O 1
ATOM 1384 N N . LYS A 1 174 ? 14.140 -3.609 -14.096 1.00 79.69 174 LYS A N 1
ATOM 1385 C CA . LYS A 1 174 ? 14.816 -3.507 -15.392 1.00 79.69 174 LYS A CA 1
ATOM 1386 C C . LYS A 1 174 ? 15.863 -4.612 -15.561 1.00 79.69 174 LYS A C 1
ATOM 1388 O O . LYS A 1 174 ? 16.596 -4.941 -14.630 1.00 79.69 174 LYS A O 1
ATOM 1393 N N . GLY A 1 175 ? 15.949 -5.169 -16.769 1.00 73.56 175 GLY A N 1
ATOM 1394 C CA . GLY A 1 175 ? 16.816 -6.317 -17.064 1.00 73.56 175 GLY A CA 1
ATOM 1395 C C . GLY A 1 175 ? 16.188 -7.674 -16.727 1.00 73.56 175 GLY A C 1
ATOM 1396 O O . GLY A 1 175 ? 16.826 -8.704 -16.941 1.00 73.56 175 GLY A O 1
ATOM 1397 N N . GLY A 1 176 ? 14.945 -7.681 -16.233 1.00 70.56 176 GLY A N 1
ATOM 1398 C CA . GLY A 1 176 ? 14.092 -8.861 -16.188 1.00 70.56 176 GLY A CA 1
ATOM 1399 C C . GLY A 1 176 ? 13.562 -9.275 -17.572 1.00 70.56 176 GLY A C 1
ATOM 1400 O O . GLY A 1 176 ? 13.915 -8.682 -18.592 1.00 70.56 176 GLY A O 1
ATOM 1401 N N . PRO A 1 177 ? 12.702 -10.308 -17.631 1.00 72.19 177 PRO A N 1
ATOM 1402 C CA . PRO A 1 177 ? 12.144 -10.817 -18.888 1.00 72.19 177 PRO A CA 1
ATOM 1403 C C . PRO A 1 177 ? 11.126 -9.878 -19.564 1.00 72.19 177 PRO A C 1
ATOM 1405 O O . PRO A 1 177 ? 10.713 -10.153 -20.689 1.00 72.19 177 PRO A O 1
ATOM 1408 N N . PHE A 1 178 ? 10.732 -8.790 -18.901 1.00 78.50 178 PHE A N 1
ATOM 1409 C CA . PHE A 1 178 ? 9.748 -7.808 -19.362 1.00 78.50 178 PHE A CA 1
ATOM 1410 C C . PHE A 1 178 ? 10.312 -6.386 -19.192 1.00 78.50 178 PHE A C 1
ATOM 1412 O O . PHE A 1 178 ? 11.277 -6.219 -18.435 1.00 78.50 178 PHE A O 1
ATOM 1419 N N . PRO A 1 179 ? 9.726 -5.366 -19.855 1.00 79.25 179 PRO A N 1
ATOM 1420 C CA . PRO A 1 179 ? 9.958 -3.967 -19.495 1.00 79.25 179 PRO A CA 1
ATOM 1421 C C . PRO A 1 179 ? 9.719 -3.740 -18.000 1.00 79.25 179 PRO A C 1
ATOM 1423 O O . PRO A 1 179 ? 9.058 -4.549 -17.343 1.00 79.25 179 PRO A O 1
ATOM 1426 N N . THR A 1 180 ? 10.232 -2.640 -17.452 1.00 83.94 180 THR A N 1
ATOM 1427 C CA . THR A 1 180 ? 9.964 -2.304 -16.050 1.00 83.94 180 THR A CA 1
ATOM 1428 C C . THR A 1 180 ? 8.451 -2.170 -15.839 1.00 83.94 180 THR A C 1
ATOM 1430 O O . THR A 1 180 ? 7.800 -1.337 -16.466 1.00 83.94 180 THR A O 1
ATOM 1433 N N . ILE A 1 181 ? 7.879 -2.996 -14.961 1.00 90.25 181 ILE A N 1
ATOM 1434 C CA . ILE A 1 181 ? 6.465 -2.910 -14.564 1.00 90.25 181 ILE A CA 1
ATOM 1435 C C . ILE A 1 181 ? 6.441 -2.417 -13.130 1.00 90.25 181 ILE A C 1
ATOM 1437 O O . ILE A 1 181 ? 6.922 -3.128 -12.255 1.00 90.25 181 ILE A O 1
ATOM 1441 N N . ILE A 1 182 ? 5.884 -1.231 -12.892 1.00 92.56 182 ILE A N 1
ATOM 1442 C CA . ILE A 1 182 ? 5.898 -0.561 -11.587 1.00 92.56 182 ILE A CA 1
ATOM 1443 C C . ILE A 1 182 ? 4.482 -0.506 -11.026 1.00 92.56 182 ILE A C 1
ATOM 1445 O O . ILE A 1 182 ? 3.566 0.001 -11.669 1.00 92.56 182 ILE A O 1
ATOM 1449 N N . LEU A 1 183 ? 4.313 -1.002 -9.802 1.00 95.44 183 LEU A N 1
ATOM 1450 C CA . LEU A 1 183 ? 3.066 -0.952 -9.050 1.00 95.44 183 LEU A CA 1
ATOM 1451 C C . LEU A 1 183 ? 3.287 -0.130 -7.771 1.00 95.44 183 LEU A C 1
ATOM 1453 O O . LEU A 1 183 ? 3.804 -0.638 -6.770 1.00 95.44 183 LEU A O 1
ATOM 1457 N N . ASP A 1 184 ? 2.859 1.138 -7.776 1.00 95.06 184 ASP A N 1
ATOM 1458 C CA . ASP A 1 184 ? 2.742 1.933 -6.544 1.00 95.06 184 ASP A CA 1
ATOM 1459 C C . ASP A 1 184 ? 1.486 1.506 -5.776 1.00 95.06 184 ASP A C 1
ATOM 1461 O O . ASP A 1 184 ? 0.400 2.089 -5.868 1.00 95.06 184 ASP A O 1
ATOM 1465 N N . VAL A 1 185 ? 1.647 0.417 -5.025 1.00 97.69 185 VAL A N 1
ATOM 1466 C CA . VAL A 1 185 ? 0.584 -0.180 -4.217 1.00 97.69 185 VAL A CA 1
ATOM 1467 C C . VAL A 1 185 ? 0.046 0.828 -3.194 1.00 97.69 185 VAL A C 1
ATOM 1469 O O . VAL A 1 185 ? -1.164 0.891 -2.973 1.00 97.69 185 VAL A O 1
ATOM 1472 N N . GLU A 1 186 ? 0.907 1.662 -2.602 1.00 95.94 186 GLU A N 1
ATOM 1473 C CA . GLU A 1 186 ? 0.476 2.675 -1.634 1.00 95.94 186 GLU A CA 1
ATOM 1474 C C . GLU A 1 186 ? -0.402 3.740 -2.296 1.00 95.94 186 GLU A C 1
ATOM 1476 O O . GLU A 1 186 ? -1.429 4.108 -1.726 1.00 95.94 186 GLU A O 1
ATOM 1481 N N . ALA A 1 187 ? -0.061 4.208 -3.500 1.00 92.81 187 ALA A N 1
ATOM 1482 C CA . ALA A 1 187 ? -0.884 5.170 -4.232 1.00 92.81 187 ALA A CA 1
ATOM 1483 C C . ALA A 1 187 ? -2.289 4.621 -4.526 1.00 92.81 187 ALA A C 1
ATOM 1485 O O . ALA A 1 187 ? -3.278 5.330 -4.323 1.00 92.81 187 ALA A O 1
ATOM 1486 N N . ILE A 1 188 ? -2.404 3.347 -4.916 1.00 93.25 188 ILE A N 1
ATOM 1487 C CA . ILE A 1 188 ? -3.701 2.697 -5.173 1.00 93.25 188 ILE A CA 1
ATOM 1488 C C . ILE A 1 188 ? -4.558 2.662 -3.899 1.00 93.25 188 ILE A C 1
ATOM 1490 O O . ILE A 1 188 ? -5.745 3.012 -3.916 1.00 93.25 188 ILE A O 1
ATOM 1494 N N . VAL A 1 189 ? -3.961 2.274 -2.771 1.00 96.25 189 VAL A N 1
ATOM 1495 C CA . VAL A 1 189 ? -4.654 2.204 -1.478 1.00 96.25 189 VAL A CA 1
ATOM 1496 C C . VAL A 1 189 ? -5.009 3.606 -0.968 1.00 96.25 189 VAL A C 1
ATOM 1498 O O . VAL A 1 189 ? -6.126 3.846 -0.502 1.00 96.25 189 VAL A O 1
ATOM 1501 N N . ALA A 1 190 ? -4.106 4.572 -1.116 1.00 94.19 190 ALA A N 1
ATOM 1502 C CA . ALA A 1 190 ? -4.336 5.949 -0.705 1.00 94.19 190 ALA A CA 1
ATOM 1503 C C . ALA A 1 190 ? -5.408 6.647 -1.551 1.00 94.19 190 ALA A C 1
ATOM 1505 O O . ALA A 1 190 ? -6.170 7.462 -1.024 1.00 94.19 190 ALA A O 1
ATOM 1506 N N . TYR A 1 191 ? -5.520 6.312 -2.839 1.00 92.19 191 TYR A N 1
ATOM 1507 C CA . TYR A 1 191 ? -6.610 6.783 -3.690 1.00 92.19 191 TYR A CA 1
ATOM 1508 C C . TYR A 1 191 ? -7.968 6.301 -3.161 1.00 92.19 191 TYR A C 1
ATOM 1510 O O . TYR A 1 191 ? -8.899 7.101 -3.022 1.00 92.19 191 TYR A O 1
ATOM 1518 N N . LYS A 1 192 ? -8.072 5.021 -2.768 1.00 93.00 192 LYS A N 1
ATOM 1519 C CA . LYS A 1 192 ? -9.284 4.469 -2.132 1.00 93.00 192 LYS A CA 1
ATOM 1520 C C . LYS A 1 192 ? -9.629 5.202 -0.836 1.00 93.00 192 LYS A C 1
ATOM 1522 O O . LYS A 1 192 ? -10.791 5.545 -0.630 1.00 93.00 192 LYS A O 1
ATOM 1527 N N . TYR A 1 193 ? -8.634 5.501 0.001 1.00 93.88 193 TYR A N 1
ATOM 1528 C CA . TYR A 1 193 ? -8.833 6.309 1.206 1.00 93.88 193 TYR A CA 1
ATOM 1529 C C . TYR A 1 193 ? -9.304 7.729 0.875 1.00 93.88 193 TYR A C 1
ATOM 1531 O O . TYR A 1 193 ? -10.306 8.194 1.415 1.00 93.88 193 TYR A O 1
ATOM 1539 N N . SER A 1 194 ? -8.646 8.408 -0.063 1.00 91.69 194 SER A N 1
ATOM 1540 C CA . SER A 1 194 ? -8.969 9.793 -0.424 1.00 91.69 194 SER A CA 1
ATOM 1541 C C . SER A 1 194 ? -10.387 9.924 -0.979 1.00 91.69 194 SER A C 1
ATOM 1543 O O . SER A 1 194 ? -11.095 10.891 -0.684 1.00 91.69 194 SER A O 1
ATOM 1545 N N . ALA A 1 195 ? -10.833 8.900 -1.710 1.00 90.31 195 ALA A N 1
ATOM 1546 C CA . ALA A 1 195 ? -12.178 8.778 -2.247 1.00 90.31 195 ALA A CA 1
ATOM 1547 C C . ALA A 1 195 ? -13.134 7.956 -1.361 1.00 90.31 195 ALA A C 1
ATOM 1549 O O . ALA A 1 195 ? -14.180 7.530 -1.850 1.00 90.31 195 ALA A O 1
ATOM 1550 N N . ALA A 1 196 ? -12.833 7.747 -0.071 1.00 89.62 196 ALA A N 1
ATOM 1551 C CA . ALA A 1 196 ? -13.580 6.814 0.778 1.00 89.62 196 ALA A CA 1
ATOM 1552 C C . ALA A 1 196 ? -15.084 7.116 0.862 1.00 89.62 196 ALA A C 1
ATOM 1554 O O . ALA A 1 196 ? -15.884 6.199 1.009 1.00 89.62 196 ALA A O 1
ATOM 1555 N N . ARG A 1 197 ? -15.497 8.381 0.722 1.00 87.94 197 ARG A N 1
ATOM 1556 C CA . ARG A 1 197 ? -16.917 8.783 0.742 1.00 87.94 197 ARG A CA 1
ATOM 1557 C C . ARG A 1 197 ? -17.620 8.718 -0.623 1.00 87.94 197 ARG A C 1
ATOM 1559 O O . ARG A 1 197 ? -18.823 8.956 -0.685 1.00 87.94 197 ARG A O 1
ATOM 1566 N N . GLY A 1 198 ? -16.902 8.435 -1.710 1.00 85.25 198 GLY A N 1
ATOM 1567 C CA . GLY A 1 198 ? -17.467 8.306 -3.055 1.00 85.25 198 GLY A CA 1
ATOM 1568 C C . GLY A 1 198 ? -17.946 6.881 -3.324 1.00 85.25 198 GLY A C 1
ATOM 1569 O O . GLY A 1 198 ? -17.179 5.940 -3.198 1.00 85.25 198 GLY A O 1
ATOM 1570 N N . SER A 1 199 ? -19.204 6.685 -3.723 1.00 74.12 199 SER A N 1
ATOM 1571 C CA . SER A 1 199 ? -19.758 5.335 -3.941 1.00 74.12 199 SER A CA 1
ATOM 1572 C C . SER A 1 199 ? -19.163 4.609 -5.156 1.00 74.12 199 SER A C 1
ATOM 1574 O O . SER A 1 199 ? -19.008 3.389 -5.124 1.00 74.12 199 SER A O 1
ATOM 1576 N N . VAL A 1 200 ? -18.804 5.348 -6.211 1.00 82.94 200 VAL A N 1
ATOM 1577 C CA . VAL A 1 200 ? -18.307 4.789 -7.482 1.00 82.94 200 VAL A CA 1
ATOM 1578 C C . VAL A 1 200 ? -16.942 4.122 -7.317 1.00 82.94 200 VAL A C 1
ATOM 1580 O O . VAL A 1 200 ? -16.703 3.059 -7.884 1.00 82.94 200 VAL A O 1
ATOM 1583 N N . THR A 1 201 ? -16.061 4.679 -6.483 1.00 79.56 201 THR A N 1
ATOM 1584 C CA . THR A 1 201 ? -14.720 4.116 -6.257 1.00 79.56 201 THR A CA 1
ATOM 1585 C C . THR A 1 201 ? -14.762 2.774 -5.531 1.00 79.56 201 THR A C 1
ATOM 1587 O O . THR A 1 201 ? -13.817 2.000 -5.648 1.00 79.56 201 THR A O 1
ATOM 1590 N N . TRP A 1 202 ? -15.860 2.443 -4.847 1.00 90.88 202 TRP A N 1
ATOM 1591 C CA . TRP A 1 202 ? -16.065 1.158 -4.169 1.00 90.88 202 TRP A CA 1
ATOM 1592 C C . TRP A 1 202 ? -16.882 0.141 -4.976 1.00 90.88 202 TRP A C 1
ATOM 1594 O O . TRP A 1 202 ? -17.159 -0.949 -4.463 1.00 90.88 202 TRP A O 1
ATOM 1604 N N . ALA A 1 203 ? -17.292 0.479 -6.204 1.00 90.12 203 ALA A N 1
ATOM 1605 C CA . ALA A 1 203 ? -18.030 -0.438 -7.075 1.00 90.12 203 ALA A CA 1
ATOM 1606 C C . ALA A 1 203 ? -17.170 -1.642 -7.493 1.00 90.12 203 ALA A C 1
ATOM 1608 O O . ALA A 1 203 ? -17.676 -2.757 -7.569 1.00 90.12 203 ALA A O 1
ATOM 1609 N N . LEU A 1 204 ? -15.868 -1.420 -7.696 1.00 91.06 204 LEU A N 1
ATOM 1610 C CA . LEU A 1 204 ? -14.895 -2.456 -8.041 1.00 91.06 204 LEU A CA 1
ATOM 1611 C C . LEU A 1 204 ? -13.976 -2.771 -6.858 1.00 91.06 204 LEU A C 1
ATOM 1613 O O . LEU A 1 204 ? -13.511 -1.857 -6.157 1.00 91.06 204 LEU A O 1
ATOM 1617 N N . ASN A 1 205 ? -13.661 -4.058 -6.681 1.00 95.56 205 ASN A N 1
ATOM 1618 C CA . ASN A 1 205 ? -12.649 -4.513 -5.731 1.00 95.56 205 ASN A CA 1
ATOM 1619 C C . ASN A 1 205 ? -11.248 -4.258 -6.309 1.00 95.56 205 ASN A C 1
ATOM 1621 O O . ASN A 1 205 ? -10.599 -5.144 -6.855 1.00 95.56 205 ASN A O 1
ATOM 1625 N N . GLY A 1 206 ? -10.800 -3.005 -6.214 1.00 94.25 206 GLY A N 1
ATOM 1626 C CA . GLY A 1 206 ? -9.494 -2.585 -6.729 1.00 94.25 206 GLY A CA 1
ATOM 1627 C C . GLY A 1 206 ? -8.319 -3.300 -6.055 1.00 94.25 206 GLY A C 1
ATOM 1628 O O . GLY A 1 206 ? -7.289 -3.473 -6.691 1.00 94.25 206 GLY A O 1
ATOM 1629 N N . PHE A 1 207 ? -8.485 -3.758 -4.807 1.00 97.56 207 PHE A N 1
ATOM 1630 C CA . PHE A 1 207 ? -7.474 -4.568 -4.126 1.00 97.56 207 PHE A CA 1
ATOM 1631 C C . PHE A 1 207 ? -7.339 -5.939 -4.789 1.00 97.56 207 PHE A C 1
ATOM 1633 O O . PHE A 1 207 ? -6.227 -6.363 -5.091 1.00 97.56 207 PHE A O 1
ATOM 1640 N N . TYR A 1 208 ? -8.469 -6.597 -5.072 1.00 97.81 208 TYR A N 1
ATOM 1641 C CA . TYR A 1 208 ? -8.487 -7.852 -5.817 1.00 97.81 208 TYR A CA 1
ATOM 1642 C C . TYR A 1 208 ? -7.900 -7.695 -7.215 1.00 97.81 208 TYR A C 1
ATOM 1644 O O . TYR A 1 208 ? -7.017 -8.465 -7.556 1.00 97.81 208 TYR A O 1
ATOM 1652 N N . HIS A 1 209 ? -8.330 -6.698 -7.994 1.00 96.88 209 HIS A N 1
ATOM 1653 C CA . HIS A 1 209 ? -7.816 -6.510 -9.354 1.00 96.88 209 HIS A CA 1
ATOM 1654 C C . HIS A 1 209 ? -6.306 -6.266 -9.379 1.00 96.88 209 HIS A C 1
ATOM 1656 O O . HIS A 1 209 ? -5.612 -6.942 -10.123 1.00 96.88 209 HIS A O 1
ATOM 1662 N N . LEU A 1 210 ? -5.781 -5.402 -8.502 1.00 97.19 210 LEU A N 1
ATOM 1663 C CA . LEU A 1 210 ? -4.338 -5.172 -8.404 1.00 97.19 210 LEU A CA 1
ATOM 1664 C C . LEU A 1 210 ? -3.555 -6.472 -8.166 1.00 97.19 210 LEU A C 1
ATOM 1666 O O . LEU A 1 210 ? -2.588 -6.755 -8.870 1.00 97.19 210 LEU A O 1
ATOM 1670 N N . VAL A 1 211 ? -3.960 -7.258 -7.162 1.00 98.25 211 VAL A N 1
ATOM 1671 C CA . VAL A 1 211 ? -3.253 -8.500 -6.822 1.00 98.25 211 VAL A CA 1
ATOM 1672 C C . VAL A 1 211 ? -3.463 -9.552 -7.905 1.00 98.25 211 VAL A C 1
ATOM 1674 O O . VAL A 1 211 ? -2.508 -10.210 -8.302 1.00 98.25 211 VAL A O 1
ATOM 1677 N N . ASN A 1 212 ? -4.691 -9.707 -8.397 1.00 98.06 212 ASN A N 1
ATOM 1678 C CA . ASN A 1 212 ? -5.035 -10.706 -9.398 1.00 98.06 212 ASN A CA 1
ATOM 1679 C C . ASN A 1 212 ? -4.292 -10.467 -10.708 1.00 98.06 212 ASN A C 1
ATOM 1681 O O . ASN A 1 212 ? -3.686 -11.402 -11.212 1.00 98.06 212 ASN A O 1
ATOM 1685 N N . ASP A 1 213 ? -4.289 -9.236 -11.218 1.00 97.19 213 ASP A N 1
ATOM 1686 C CA . ASP A 1 213 ? -3.654 -8.903 -12.494 1.00 97.19 213 ASP A CA 1
ATOM 1687 C C . ASP A 1 213 ? -2.126 -9.080 -12.415 1.00 97.19 213 ASP A C 1
ATOM 1689 O O . ASP A 1 213 ? -1.506 -9.570 -13.360 1.00 97.19 213 ASP A O 1
ATOM 1693 N N . ALA A 1 214 ? -1.517 -8.776 -11.261 1.00 96.88 214 ALA A N 1
ATOM 1694 C CA . ALA A 1 214 ? -0.100 -9.050 -11.016 1.00 96.88 214 ALA A CA 1
ATOM 1695 C C . ALA A 1 214 ? 0.200 -10.551 -10.898 1.00 96.88 214 ALA A C 1
ATOM 1697 O O . ALA A 1 214 ? 1.153 -11.049 -11.492 1.00 96.88 214 ALA A O 1
ATOM 1698 N N . VAL A 1 215 ? -0.608 -11.294 -10.140 1.00 97.12 215 VAL A N 1
ATOM 1699 C CA . VAL A 1 215 ? -0.379 -12.725 -9.896 1.00 97.12 215 VAL A CA 1
ATOM 1700 C C . VAL A 1 215 ? -0.671 -13.569 -11.136 1.00 97.12 215 VAL A C 1
ATOM 1702 O O . VAL A 1 215 ? 0.033 -14.550 -11.375 1.00 97.12 215 VAL A O 1
ATOM 1705 N N . SER A 1 216 ? -1.673 -13.197 -11.936 1.00 96.75 216 SER A N 1
ATOM 1706 C CA . SER A 1 216 ? -2.042 -13.916 -13.158 1.00 96.75 216 SER A CA 1
ATOM 1707 C C . SER A 1 216 ? -1.072 -13.682 -14.314 1.00 96.75 216 SER A C 1
ATOM 1709 O O . SER A 1 216 ? -1.127 -14.420 -15.291 1.00 96.75 216 SER A O 1
ATOM 1711 N N . GLY A 1 217 ? -0.204 -12.671 -14.219 1.00 94.69 217 GLY A N 1
ATOM 1712 C CA . GLY A 1 217 ? 0.695 -12.274 -15.298 1.00 94.69 217 GLY A CA 1
ATOM 1713 C C . GLY A 1 217 ? 0.059 -11.334 -16.330 1.00 94.69 217 GLY A C 1
ATOM 1714 O O . GLY A 1 217 ? 0.584 -11.194 -17.433 1.00 94.69 217 GLY A O 1
ATOM 1715 N N . ALA A 1 218 ? -1.082 -10.707 -16.014 1.00 94.88 218 ALA A N 1
ATOM 1716 C CA . ALA A 1 218 ? -1.825 -9.885 -16.972 1.00 94.88 218 ALA A CA 1
ATOM 1717 C C . ALA A 1 218 ? -1.036 -8.641 -17.412 1.00 94.88 218 ALA A C 1
ATOM 1719 O O . ALA A 1 218 ? -1.144 -8.214 -18.563 1.00 94.88 218 ALA A O 1
ATOM 1720 N N . TYR A 1 219 ? -0.213 -8.070 -16.523 1.00 91.56 219 TYR A N 1
ATOM 1721 C CA . TYR A 1 219 ? 0.664 -6.955 -16.886 1.00 91.56 219 TYR A CA 1
ATOM 1722 C C . TYR A 1 219 ? 1.733 -7.388 -17.894 1.00 91.56 219 TYR A C 1
ATOM 1724 O O . TYR A 1 219 ? 1.984 -6.686 -18.872 1.00 91.56 219 TYR A O 1
ATOM 1732 N N . GLU A 1 220 ? 2.341 -8.555 -17.690 1.00 91.00 220 GLU A N 1
ATOM 1733 C CA . GLU A 1 220 ? 3.301 -9.131 -18.627 1.00 91.00 220 GLU A CA 1
ATOM 1734 C C . GLU A 1 220 ? 2.660 -9.423 -19.992 1.00 91.00 220 GLU A C 1
ATOM 1736 O O . GLU A 1 220 ? 3.215 -9.047 -21.025 1.00 91.00 220 GLU A O 1
ATOM 1741 N N . GLU A 1 221 ? 1.475 -10.044 -20.010 1.00 91.69 221 GLU A N 1
ATOM 1742 C CA . GLU A 1 221 ? 0.719 -10.334 -21.237 1.00 91.69 221 GLU A CA 1
ATOM 1743 C C . GLU A 1 221 ? 0.396 -9.065 -22.030 1.00 91.69 221 GLU A C 1
ATOM 1745 O O . GLU A 1 221 ? 0.559 -9.039 -23.253 1.00 91.69 221 GLU A O 1
ATOM 1750 N N . TYR A 1 222 ? -0.006 -7.994 -21.339 1.00 89.50 222 TYR A N 1
ATOM 1751 C CA . TYR A 1 222 ? -0.237 -6.690 -21.955 1.00 89.50 222 TYR A CA 1
ATOM 1752 C C . TYR A 1 222 ? 1.013 -6.177 -22.680 1.00 89.50 222 TYR A C 1
ATOM 1754 O O . TYR A 1 222 ? 0.930 -5.776 -23.843 1.00 89.50 222 TYR A O 1
ATOM 1762 N N . TRP A 1 223 ? 2.180 -6.233 -22.032 1.00 86.06 223 TRP A N 1
ATOM 1763 C CA . TRP A 1 223 ? 3.431 -5.758 -22.627 1.00 86.06 223 TRP A CA 1
ATOM 1764 C C . TRP A 1 223 ? 3.923 -6.637 -23.776 1.00 86.06 223 TRP A C 1
ATOM 1766 O O . TRP A 1 223 ? 4.449 -6.116 -24.761 1.00 86.06 223 TRP A O 1
ATOM 1776 N N . VAL A 1 224 ? 3.709 -7.953 -23.704 1.00 86.19 224 VAL A N 1
ATOM 1777 C CA . VAL A 1 224 ? 3.981 -8.859 -24.830 1.00 86.19 224 VAL A CA 1
ATOM 1778 C C . VAL A 1 224 ? 3.099 -8.506 -26.029 1.00 86.19 224 VAL A C 1
ATOM 1780 O O . VAL A 1 224 ? 3.605 -8.407 -27.148 1.00 86.19 224 VAL A O 1
ATOM 1783 N N . ALA A 1 225 ? 1.803 -8.270 -25.808 1.00 87.00 225 ALA A N 1
ATOM 1784 C CA . ALA A 1 225 ? 0.880 -7.873 -26.868 1.00 87.00 225 ALA A CA 1
ATOM 1785 C C . ALA A 1 225 ? 1.246 -6.505 -27.469 1.00 87.00 225 ALA A C 1
ATOM 1787 O O . ALA A 1 225 ? 1.171 -6.324 -28.684 1.00 87.00 225 ALA A O 1
ATOM 1788 N N . GLU A 1 226 ? 1.689 -5.551 -26.649 1.00 84.62 226 GLU A N 1
ATOM 1789 C CA . GLU A 1 226 ? 2.127 -4.236 -27.126 1.00 84.62 226 GLU A CA 1
ATOM 1790 C C . GLU A 1 226 ? 3.403 -4.321 -27.973 1.00 84.62 226 GLU A C 1
ATOM 1792 O O . GLU A 1 226 ? 3.475 -3.729 -29.051 1.00 84.62 226 GLU A O 1
ATOM 1797 N N . ALA A 1 227 ? 4.375 -5.134 -27.548 1.00 82.62 227 ALA A N 1
ATOM 1798 C CA . ALA A 1 227 ? 5.575 -5.427 -28.329 1.00 82.62 227 ALA A CA 1
ATOM 1799 C C . ALA A 1 227 ? 5.248 -6.050 -29.695 1.00 82.62 227 ALA A C 1
ATOM 1801 O O . ALA A 1 227 ? 5.851 -5.676 -30.704 1.00 82.62 227 ALA A O 1
ATOM 1802 N N . GLN A 1 228 ? 4.273 -6.963 -29.742 1.00 83.88 228 GLN A N 1
ATOM 1803 C CA . GLN A 1 228 ? 3.798 -7.569 -30.989 1.00 83.88 228 GLN A CA 1
ATOM 1804 C C . GLN A 1 228 ? 3.135 -6.534 -31.906 1.00 83.88 228 GLN A C 1
ATOM 1806 O O . GLN A 1 228 ? 3.528 -6.417 -33.066 1.00 83.88 228 GLN A O 1
ATOM 1811 N N . ARG A 1 229 ? 2.204 -5.726 -31.377 1.00 85.94 229 ARG A N 1
ATOM 1812 C CA . ARG A 1 229 ? 1.524 -4.665 -32.142 1.00 85.94 229 ARG A CA 1
ATOM 1813 C C . ARG A 1 229 ? 2.510 -3.695 -32.778 1.00 85.94 229 ARG A C 1
ATOM 1815 O O . ARG A 1 229 ? 2.382 -3.356 -33.949 1.00 85.94 229 ARG A O 1
ATOM 1822 N N . ALA A 1 230 ? 3.511 -3.273 -32.020 1.00 80.38 230 ALA A N 1
ATOM 1823 C CA . ALA A 1 230 ? 4.499 -2.319 -32.490 1.00 80.38 230 ALA A CA 1
ATOM 1824 C C . ALA A 1 230 ? 5.435 -2.895 -33.565 1.00 80.38 230 ALA A C 1
ATOM 1826 O O . ALA A 1 230 ? 5.769 -2.197 -34.525 1.00 80.38 230 ALA A O 1
ATOM 1827 N N . ALA A 1 231 ? 5.809 -4.174 -33.444 1.00 78.88 231 ALA A N 1
ATOM 1828 C CA . ALA A 1 231 ? 6.567 -4.878 -34.477 1.00 78.88 231 ALA A CA 1
ATOM 1829 C C . ALA A 1 231 ? 5.778 -4.981 -35.795 1.00 78.88 231 ALA A C 1
ATOM 1831 O O . ALA A 1 231 ? 6.357 -4.828 -36.870 1.00 78.88 231 ALA A O 1
ATOM 1832 N N . GLU A 1 232 ? 4.460 -5.183 -35.715 1.00 83.38 232 GLU A N 1
ATOM 1833 C CA . GLU A 1 232 ? 3.561 -5.218 -36.875 1.00 83.38 232 GLU A CA 1
ATOM 1834 C C . GLU A 1 232 ? 3.351 -3.832 -37.509 1.00 83.38 232 GLU A C 1
ATOM 1836 O O . GLU A 1 232 ? 3.235 -3.727 -38.731 1.00 83.38 232 GLU A O 1
ATOM 1841 N N . SER A 1 233 ? 3.341 -2.760 -36.710 1.00 83.06 233 SER A N 1
ATOM 1842 C CA . SER A 1 233 ? 3.160 -1.382 -37.190 1.00 83.06 233 SER A CA 1
ATOM 1843 C C . SER A 1 233 ? 4.461 -0.647 -37.542 1.00 83.06 233 SER A C 1
ATOM 1845 O O . SER A 1 233 ? 4.406 0.498 -37.992 1.00 83.06 233 SER A O 1
ATOM 1847 N N . GLY A 1 234 ? 5.630 -1.272 -37.357 1.00 70.88 234 GLY A N 1
ATOM 1848 C CA . GLY A 1 234 ? 6.938 -0.651 -37.609 1.00 70.88 234 GLY A CA 1
ATOM 1849 C C . GLY A 1 234 ? 7.309 0.467 -36.625 1.00 70.88 234 GLY A C 1
ATOM 1850 O O . GLY A 1 234 ? 8.203 1.265 -36.909 1.00 70.88 234 GLY A O 1
ATOM 1851 N N . THR A 1 235 ? 6.632 0.544 -35.477 1.00 63.06 235 THR A N 1
ATOM 1852 C CA . THR A 1 235 ? 6.938 1.482 -34.386 1.00 63.06 235 THR A CA 1
ATOM 1853 C C . THR A 1 235 ? 7.794 0.810 -33.319 1.00 63.06 235 THR A C 1
ATOM 1855 O O . THR A 1 235 ? 7.691 -0.386 -33.074 1.00 63.06 235 THR A O 1
ATOM 1858 N N . ASN A 1 236 ? 8.666 1.579 -32.671 1.00 57.25 236 ASN A N 1
ATOM 1859 C CA . ASN A 1 236 ? 9.562 1.067 -31.636 1.00 57.25 236 ASN A CA 1
ATOM 1860 C C . ASN A 1 236 ? 8.843 1.071 -30.274 1.00 57.25 236 ASN A C 1
ATOM 1862 O O . ASN A 1 236 ? 8.276 2.100 -29.911 1.00 57.25 236 ASN A O 1
ATOM 1866 N N . VAL A 1 237 ? 8.884 -0.032 -29.515 1.00 54.09 237 VAL A N 1
ATOM 1867 C CA . VAL A 1 237 ? 8.408 -0.053 -28.113 1.00 54.09 237 VAL A CA 1
ATOM 1868 C C . VAL A 1 237 ? 9.559 0.323 -27.187 1.00 54.09 237 VAL A C 1
ATOM 1870 O O . VAL A 1 237 ? 10.662 -0.202 -27.379 1.00 54.09 237 VAL A O 1
ATOM 1873 N N . PRO A 1 238 ? 9.342 1.205 -26.195 1.00 54.59 238 PRO A N 1
ATOM 1874 C CA . PRO A 1 238 ? 10.337 1.445 -25.156 1.00 54.59 238 PRO A CA 1
ATOM 1875 C C . PRO A 1 238 ? 10.662 0.136 -24.415 1.00 54.59 238 PRO A C 1
ATOM 1877 O O . PRO A 1 238 ? 9.769 -0.642 -24.082 1.00 54.59 238 PRO A O 1
ATOM 1880 N N . ARG A 1 239 ? 11.962 -0.132 -24.240 1.00 50.88 239 ARG A N 1
ATOM 1881 C CA . ARG A 1 239 ? 12.504 -1.321 -23.563 1.00 50.88 239 ARG A CA 1
ATOM 1882 C C . ARG A 1 239 ? 12.785 -1.061 -22.092 1.00 50.88 239 ARG A C 1
ATOM 1884 O O . ARG A 1 239 ? 13.456 -0.043 -21.806 1.00 50.88 239 ARG A O 1
#

Secondary structure (DSSP, 8-state):
----------HHHHHGGGPPP---S--S-GGGS-HHHHHHHHHHHHHHHHHHHHHHHHHHHTTT--HHHHHHSS--HHHHHHHHHHHHHHHHHH--TTT-SHHHHHT----GGGTHHHHHHHHHHHHHHHHHHH-TT-EEEEB--GGGSPPSS-TT--TT--TTBTSEEEEE-TTSSSS-EEE-HHHHHHHHHHTTT-TGGGSS-HHHHHHHHHHHTHHHHHHHHHHHHHHHHTPPPP-

Sequence (239 aa):
MRWLTSLRRTRLARRLDSYPPYRAPFPDDHFKLSVEQAQANLDYLLAHRAERLAVLGELLAEENIDLRAGLVADDYKPLLDALHGWAKSEWPGIHDRKIASFNTRLSSTREGPEIAYSLVMDVAILLGELIVTRRPVFVWSLDLDPENGPAGSDPASFDNAMDSYKRPVVQIPKGGPFPTIILDVEAIVAYKYSAARGSVTWALNGFYHLVNDAVSGAYEEYWVAEAQRAAESGTNVPR

Radius of gyration: 19.07 Å; Cα contacts (8 Å, |Δi|>4): 295; chains: 1; bounding box: 47×48×60 Å

Foldseek 3Di:
DDDDDPPPQDPVRVVLVVQDFDAQVDLAQLLPDDLVSLVSSLVSCVVCLVVLLVSLQVVCVVVVQRLPCLLPDPDNVVNLVSVLVVLLPRLVSLADLVQLDPVNLSNPSCDDNNVVLRVLVSLLSSLLSLLCVLPVLKDWDAQQPVQQHADDPDSPDCPRHHSRHSHTWTWNDPPPPFHIDTGPSSVQSSVCSSCSVPPVNSPDSSSCCSSVCSNVCVVVVVRVVVCVVCVVVVHDDDD

Mean predicted aligned error: 6.2 Å

pLDDT: mean 88.15, std 14.03, range [34.56, 98.81]

Solvent-accessible surface area (backbone atoms only — not comparable to full-atom values): 13572 Å² total; per-residue (Å²): 135,84,84,87,71,87,68,79,72,37,72,62,44,58,52,52,76,74,52,78,58,53,73,57,86,61,43,59,50,44,88,76,48,52,72,68,49,30,46,49,34,36,52,49,47,71,74,40,46,71,60,42,47,50,56,49,28,60,63,33,44,80,73,76,39,60,50,72,62,31,72,73,39,93,69,43,61,66,46,37,52,51,51,46,54,48,47,62,67,47,38,47,58,61,57,47,82,90,57,49,42,71,68,47,61,54,53,39,70,13,45,79,95,42,29,65,52,21,55,33,45,38,53,19,50,53,51,46,51,57,25,33,73,71,27,72,71,32,39,83,43,63,37,75,55,70,81,32,30,56,65,75,96,48,96,83,49,55,91,74,33,43,92,45,31,45,31,70,23,39,24,31,52,76,91,50,101,51,58,67,44,81,40,48,45,45,59,58,41,43,49,51,53,52,41,34,82,44,72,72,74,65,72,53,60,60,66,42,50,57,37,46,38,57,48,72,38,50,62,59,53,51,52,53,52,49,50,51,53,24,64,74,69,77,47,88,69,91,113

Organism: NCBI:txid722472